Protein AF-A0A7C4FEX0-F1 (afdb_monomer)

Foldseek 3Di:
DFFDQDDLVVLLVLDPQPCPCQLVDNGSSRVSVCVSLVVDDPVSRCCCVPPPVSVVSSVVNCVSQAALAHWFWFFALQDIAIFTRHAGLDCVVHHDDGPDAAEEEDELVDDLVRLLVVLQCQQPDWDDDPNDTDHHAEYEYAYPPPDQVSLLVSLLSSSVRHRHGYEDADPDLSSVLSNLVSSDPPNGAHEYHAAEPVRLVSQLVSCVVRVHAHEYDDAPDVPRQLVSLCCSCVVSVHPRYEYENAQADDDCRNVCVVCSLSVLNCCSGPVSPNSSSYGYDYDLVCLVVRDDDDVVVSVVSSVVD

Structure (mmCIF, N/CA/C/O backbone):
data_AF-A0A7C4FEX0-F1
#
_entry.id   AF-A0A7C4FEX0-F1
#
loop_
_atom_site.group_PDB
_atom_site.id
_atom_site.type_symbol
_atom_site.label_atom_id
_atom_site.label_alt_id
_atom_site.label_comp_id
_atom_site.label_asym_id
_atom_site.label_entity_id
_atom_site.label_seq_id
_atom_site.pdbx_PDB_ins_code
_atom_site.Cartn_x
_atom_site.Cartn_y
_atom_site.Cartn_z
_atom_site.occupancy
_atom_site.B_iso_or_equiv
_atom_site.auth_seq_id
_atom_site.auth_comp_id
_atom_site.auth_asym_id
_atom_site.auth_atom_id
_atom_site.pdbx_PDB_model_num
ATOM 1 N N . MET A 1 1 ? 9.130 2.631 22.816 1.00 55.59 1 MET A N 1
ATOM 2 C CA . MET A 1 1 ? 8.391 1.537 23.506 1.00 55.59 1 MET A CA 1
ATOM 3 C C . MET A 1 1 ? 7.369 1.024 22.505 1.00 55.59 1 MET A C 1
ATOM 5 O O . MET A 1 1 ? 6.819 1.882 21.831 1.00 55.59 1 MET A O 1
ATOM 9 N N . PRO A 1 2 ? 7.110 -0.293 22.381 1.00 70.88 2 PRO A N 1
ATOM 10 C CA . PRO A 1 2 ? 6.117 -0.796 21.425 1.00 70.88 2 PRO A CA 1
ATOM 11 C C . PRO A 1 2 ? 4.804 -0.030 21.558 1.00 70.88 2 PRO A C 1
ATOM 13 O O . PRO A 1 2 ? 4.443 0.349 22.679 1.00 70.88 2 PRO A O 1
ATOM 16 N N . TRP A 1 3 ? 4.098 0.176 20.444 1.00 81.19 3 TRP A N 1
ATOM 17 C CA . TRP A 1 3 ? 2.708 0.605 20.489 1.00 81.19 3 TRP A CA 1
ATOM 18 C C . TRP A 1 3 ? 1.971 -0.269 21.499 1.00 81.19 3 TRP A C 1
ATOM 20 O O . TRP A 1 3 ? 2.056 -1.499 21.463 1.00 81.19 3 TRP A O 1
ATOM 30 N N . LYS A 1 4 ? 1.293 0.387 22.437 1.00 82.44 4 LYS A N 1
ATOM 31 C CA . LYS A 1 4 ? 0.454 -0.287 23.413 1.00 82.44 4 LYS A CA 1
ATOM 32 C C . LYS A 1 4 ? -0.991 0.012 23.060 1.00 82.44 4 LYS A C 1
ATOM 34 O O . LYS A 1 4 ? -1.300 1.182 22.814 1.00 82.44 4 LYS A O 1
ATOM 39 N N . PRO A 1 5 ? -1.864 -1.004 23.065 1.00 83.38 5 PRO A N 1
ATOM 40 C CA . PRO A 1 5 ? -3.282 -0.748 22.939 1.00 83.38 5 PRO A CA 1
ATOM 41 C C . PRO A 1 5 ? -3.744 0.226 24.033 1.00 83.38 5 PRO A C 1
ATOM 43 O O . PRO A 1 5 ? -3.224 0.167 25.155 1.00 83.38 5 PRO A O 1
ATOM 46 N N . PRO A 1 6 ? -4.709 1.113 23.732 1.00 88.25 6 PRO A N 1
ATOM 47 C CA . PRO A 1 6 ? -5.333 1.939 24.758 1.00 88.25 6 PRO A CA 1
ATOM 48 C C . PRO A 1 6 ? -6.001 1.046 25.810 1.00 88.25 6 PRO A C 1
ATOM 50 O O . PRO A 1 6 ? -6.386 -0.090 25.518 1.00 88.25 6 PRO A O 1
ATOM 53 N N . ALA A 1 7 ? -6.147 1.537 27.043 1.00 91.25 7 ALA A N 1
ATOM 54 C CA . ALA A 1 7 ? -6.802 0.739 28.069 1.00 91.25 7 ALA A CA 1
ATOM 55 C C . ALA A 1 7 ? -8.304 0.591 27.741 1.00 91.25 7 ALA A C 1
ATOM 57 O O . ALA A 1 7 ? -8.929 1.558 27.294 1.00 91.25 7 ALA A O 1
ATOM 58 N N . PRO A 1 8 ? -8.931 -0.571 28.018 1.00 92.88 8 PRO A N 1
ATOM 59 C CA . PRO A 1 8 ? -10.374 -0.764 27.824 1.00 92.88 8 PRO A CA 1
ATOM 60 C C . PRO A 1 8 ? -11.239 0.309 28.462 1.00 92.88 8 PRO A C 1
ATOM 62 O O . PRO A 1 8 ? -12.255 0.705 27.895 1.00 92.88 8 PRO A O 1
ATOM 65 N N . ILE A 1 9 ? -10.803 0.830 29.608 1.00 94.62 9 ILE A N 1
ATOM 66 C CA . ILE A 1 9 ? -11.505 1.908 30.289 1.00 94.62 9 ILE A CA 1
ATOM 67 C C . ILE A 1 9 ? -11.509 3.205 29.473 1.00 94.62 9 ILE A C 1
ATOM 69 O O . ILE A 1 9 ? -12.550 3.848 29.403 1.00 94.62 9 ILE A O 1
ATOM 73 N N . ASP A 1 10 ? -10.408 3.557 28.806 1.00 93.94 10 ASP A N 1
ATOM 74 C CA . ASP A 1 10 ? -10.297 4.791 28.018 1.00 93.94 10 ASP A CA 1
ATOM 75 C C . ASP A 1 10 ? -11.233 4.745 26.806 1.00 93.94 10 ASP A C 1
ATOM 77 O O . ASP A 1 10 ? -11.948 5.706 26.518 1.00 93.94 10 ASP A O 1
ATOM 81 N N . VAL A 1 11 ? -11.297 3.584 26.146 1.00 95.44 11 VAL A N 1
ATOM 82 C CA . VAL A 1 11 ? -12.237 3.325 25.048 1.00 95.44 11 VAL A CA 1
ATOM 83 C C . VAL A 1 11 ? -13.676 3.362 25.558 1.00 95.44 11 VAL A C 1
ATOM 85 O O . VAL A 1 11 ? -14.510 4.074 25.000 1.00 95.44 11 VAL A O 1
ATOM 88 N N . TYR A 1 12 ? -13.972 2.670 26.661 1.00 96.12 12 TYR A N 1
ATOM 89 C CA . TYR A 1 12 ? -15.299 2.671 27.275 1.00 96.12 12 TYR A CA 1
ATOM 90 C C . TYR A 1 12 ? -15.780 4.078 27.648 1.00 96.12 12 TYR A C 1
ATOM 92 O O . TYR A 1 12 ? -16.967 4.376 27.495 1.00 96.12 12 TYR A O 1
ATOM 100 N N . GLN A 1 13 ? -14.886 4.966 28.105 1.00 95.88 13 GLN A N 1
ATOM 101 C CA . GLN A 1 13 ? -15.263 6.335 28.460 1.00 95.88 13 GLN A CA 1
ATOM 102 C C . GLN A 1 13 ? -15.825 7.130 27.278 1.00 95.88 13 GLN A C 1
ATOM 104 O O . GLN A 1 13 ? -16.667 8.003 27.506 1.00 95.88 13 GLN A O 1
ATOM 109 N N . LEU A 1 14 ? -15.401 6.805 26.057 1.00 95.75 14 LEU A N 1
ATOM 110 C CA . LEU A 1 14 ? -15.843 7.446 24.822 1.00 95.75 14 LEU A CA 1
ATOM 111 C C . LEU A 1 14 ? -17.033 6.729 24.164 1.00 95.75 14 LEU A C 1
ATOM 113 O O . LEU A 1 14 ? -17.665 7.292 23.276 1.00 95.75 14 LEU A O 1
ATOM 117 N N . LEU A 1 15 ? -17.381 5.511 24.584 1.00 96.00 15 LEU A N 1
ATOM 118 C CA . LEU A 1 15 ? -18.554 4.817 24.051 1.00 96.00 15 LEU A CA 1
ATOM 119 C C . LEU A 1 15 ? -19.874 5.447 24.542 1.00 96.00 15 LEU A C 1
ATOM 121 O O . LEU A 1 15 ? -19.897 6.112 25.580 1.00 96.00 15 LEU A O 1
ATOM 125 N N . PRO A 1 16 ? -21.008 5.172 23.864 1.00 96.00 16 PRO A N 1
ATOM 126 C CA . PRO A 1 16 ? -22.331 5.671 24.258 1.00 96.00 16 PRO A CA 1
ATOM 127 C C . PRO A 1 16 ? -22.809 5.259 25.661 1.00 96.00 16 PRO A C 1
ATOM 129 O O . PRO A 1 16 ? -23.719 5.881 26.202 1.00 96.00 16 PRO A O 1
ATOM 132 N N . LYS A 1 17 ? -22.239 4.192 26.247 1.00 96.12 17 LYS A N 1
ATOM 133 C CA . LYS A 1 17 ? -22.597 3.630 27.573 1.00 96.12 17 LYS A CA 1
ATOM 134 C C . LYS A 1 17 ? -24.082 3.273 27.733 1.00 96.12 17 LYS A C 1
ATOM 136 O O . LYS A 1 17 ? -24.590 3.188 28.846 1.00 96.12 17 LYS A O 1
ATOM 141 N N . THR A 1 18 ? -24.779 3.021 26.627 1.00 95.25 18 THR A N 1
ATOM 142 C CA . THR A 1 18 ? -26.202 2.649 26.629 1.00 95.25 18 THR A CA 1
ATOM 143 C C . THR A 1 18 ? -26.435 1.180 26.971 1.00 95.25 18 THR A C 1
ATOM 145 O O . THR A 1 18 ? -27.548 0.819 27.332 1.00 95.25 18 THR A O 1
ATOM 148 N N . ASN A 1 19 ? -25.408 0.327 26.839 1.00 96.12 19 ASN A N 1
ATOM 149 C CA . ASN A 1 19 ? -25.488 -1.128 27.026 1.00 96.12 19 ASN A CA 1
ATOM 150 C C . ASN A 1 19 ? -26.648 -1.782 26.249 1.00 96.12 19 ASN A C 1
ATOM 152 O O . ASN A 1 19 ? -27.244 -2.751 26.701 1.00 96.12 19 ASN A O 1
ATOM 156 N N . CYS A 1 20 ? -26.975 -1.246 25.071 1.00 95.81 20 CYS A N 1
ATOM 157 C CA . CYS A 1 20 ? -28.165 -1.639 24.315 1.00 95.81 20 CYS A CA 1
ATOM 158 C C . CYS A 1 20 ? -28.076 -3.001 23.602 1.00 95.81 20 CYS A C 1
ATOM 160 O O . CYS A 1 20 ? -29.083 -3.462 23.077 1.00 95.81 20 CYS A O 1
ATOM 162 N N . GLY A 1 21 ? -26.888 -3.609 23.502 1.00 94.44 21 GLY A N 1
ATOM 163 C CA . GLY A 1 21 ? -26.683 -4.898 22.827 1.00 94.44 21 GLY A CA 1
ATOM 164 C C . GLY A 1 21 ? -26.811 -4.884 21.297 1.00 94.44 21 GLY A C 1
ATOM 165 O O . GLY A 1 21 ? -26.650 -5.923 20.668 1.00 94.44 21 GLY A O 1
ATOM 166 N N . LYS A 1 22 ? -27.049 -3.723 20.665 1.00 95.69 22 LYS A N 1
ATOM 167 C CA . LYS A 1 22 ? -27.204 -3.606 19.198 1.00 95.69 22 LYS A CA 1
ATOM 168 C C . LYS A 1 22 ? -25.964 -4.030 18.397 1.00 95.69 22 LYS A C 1
ATOM 170 O O . LYS A 1 22 ? -26.097 -4.386 17.236 1.00 95.69 22 LYS A O 1
ATOM 175 N N . CYS A 1 23 ? -24.784 -3.993 19.014 1.00 94.69 23 CYS A N 1
ATOM 176 C CA . CYS A 1 23 ? -23.524 -4.458 18.432 1.00 94.69 23 CYS A CA 1
ATOM 177 C C . CYS A 1 23 ? -23.280 -5.971 18.601 1.00 94.69 23 CYS A C 1
ATOM 179 O O . CYS A 1 23 ? -22.219 -6.459 18.232 1.00 94.69 23 CYS A O 1
ATOM 181 N N . GLY A 1 24 ? -24.219 -6.715 19.202 1.00 94.75 24 GLY A N 1
ATOM 182 C CA . GLY A 1 24 ? -24.068 -8.146 19.495 1.00 94.75 24 GLY A CA 1
ATOM 183 C C . GLY A 1 24 ? -23.299 -8.462 20.784 1.00 94.75 24 GLY A C 1
ATOM 184 O O . GLY A 1 24 ? -23.234 -9.622 21.181 1.00 94.75 24 GLY A O 1
ATOM 185 N N . GLU A 1 25 ? -22.762 -7.451 21.471 1.00 96.75 25 GLU A N 1
ATOM 186 C CA . GLU A 1 25 ? -22.036 -7.610 22.735 1.00 96.75 25 GLU A CA 1
ATOM 187 C C . GLU A 1 25 ? -22.936 -7.478 23.964 1.00 96.75 25 GLU A C 1
ATOM 189 O O . GLU A 1 25 ? -23.903 -6.715 23.971 1.00 96.75 25 GLU A O 1
ATOM 194 N N . ALA A 1 26 ? -22.562 -8.152 25.056 1.00 95.81 26 ALA A N 1
ATOM 195 C CA . ALA A 1 26 ? -23.332 -8.150 26.303 1.00 95.81 26 ALA A CA 1
ATOM 196 C C . ALA A 1 26 ? -23.487 -6.751 26.934 1.00 95.81 26 ALA A C 1
ATOM 198 O O . ALA A 1 26 ? -24.484 -6.472 27.596 1.00 95.81 26 ALA A O 1
ATOM 199 N N . ASN A 1 27 ? -22.488 -5.878 26.775 1.00 97.19 27 ASN A N 1
ATOM 200 C CA . ASN A 1 27 ? -22.502 -4.491 27.242 1.00 97.19 27 ASN A CA 1
ATOM 201 C C . ASN A 1 27 ? -21.396 -3.671 26.544 1.00 97.19 27 ASN A C 1
ATOM 203 O O . ASN A 1 27 ? -20.550 -4.216 25.832 1.00 97.19 27 ASN A O 1
ATOM 207 N N . CYS A 1 28 ? -21.369 -2.352 26.761 1.00 97.06 28 CYS A N 1
ATOM 208 C CA . CYS A 1 28 ? -20.382 -1.469 26.133 1.00 97.06 28 CYS A CA 1
ATOM 209 C C . CYS A 1 28 ? -18.936 -1.751 26.585 1.00 97.06 28 CYS A C 1
ATOM 211 O O . CYS A 1 28 ? -18.014 -1.474 25.825 1.00 97.06 28 CYS A O 1
ATOM 213 N N . MET A 1 29 ? -18.713 -2.301 27.785 1.00 97.06 29 MET A N 1
ATOM 214 C CA . MET A 1 29 ? -17.364 -2.679 28.232 1.00 97.06 29 MET A CA 1
ATOM 215 C C . MET A 1 29 ? -16.852 -3.909 27.473 1.00 97.06 29 MET A C 1
ATOM 217 O O . MET A 1 29 ? -15.706 -3.917 27.033 1.00 97.06 29 MET A O 1
ATOM 221 N N . ALA A 1 30 ? -17.705 -4.915 27.255 1.00 96.62 30 ALA A N 1
ATOM 222 C CA . ALA A 1 30 ? -17.376 -6.072 26.422 1.00 96.62 30 ALA A CA 1
ATOM 223 C C . ALA A 1 30 ? -17.005 -5.633 24.995 1.00 96.62 30 ALA A C 1
ATOM 225 O O . ALA A 1 30 ? -15.956 -6.025 24.483 1.00 96.62 30 ALA A O 1
ATOM 226 N N . PHE A 1 31 ? -17.788 -4.717 24.412 1.00 96.94 31 PHE A N 1
ATOM 227 C CA . PHE A 1 31 ? -17.464 -4.108 23.121 1.00 96.94 31 PHE A CA 1
ATOM 228 C C . PHE A 1 31 ? -16.113 -3.380 23.133 1.00 96.94 31 PHE A C 1
ATOM 230 O O . PHE A 1 31 ? -15.307 -3.597 22.234 1.00 96.94 31 PHE A O 1
ATOM 237 N N . ALA A 1 32 ? -15.811 -2.583 24.165 1.00 96.19 32 ALA A N 1
ATOM 238 C CA . ALA A 1 32 ? -14.522 -1.894 24.284 1.00 96.19 32 ALA A CA 1
ATOM 239 C C . ALA A 1 32 ? -13.323 -2.863 24.294 1.00 96.19 32 ALA A C 1
ATOM 241 O O . ALA A 1 32 ? -12.329 -2.619 23.610 1.00 96.19 32 ALA A O 1
ATOM 242 N N . VAL A 1 33 ? -13.419 -3.976 25.031 1.00 94.44 33 VAL A N 1
ATOM 243 C CA . VAL A 1 33 ? -12.356 -4.999 25.103 1.00 94.44 33 VAL A CA 1
ATOM 244 C C . VAL A 1 33 ? -12.128 -5.667 23.743 1.00 94.44 33 VAL A C 1
ATOM 246 O O . VAL A 1 33 ? -10.981 -5.803 23.304 1.00 94.44 33 VAL A O 1
ATOM 249 N N . ARG A 1 34 ? -13.207 -6.053 23.052 1.00 94.06 34 ARG A N 1
ATOM 250 C CA . ARG A 1 34 ? -13.116 -6.681 21.723 1.00 94.06 34 ARG A CA 1
ATOM 251 C C . ARG A 1 34 ? -12.626 -5.711 20.652 1.00 94.06 34 ARG A C 1
ATOM 253 O O . ARG A 1 34 ? -11.871 -6.109 19.767 1.00 94.06 34 ARG A O 1
ATOM 260 N N . LEU A 1 35 ? -12.995 -4.436 20.766 1.00 92.31 35 LEU A N 1
ATOM 261 C CA . LEU A 1 35 ? -12.566 -3.377 19.857 1.00 92.31 35 LEU A CA 1
ATOM 262 C C . LEU A 1 35 ? -11.052 -3.140 19.943 1.00 92.31 35 LEU A C 1
ATOM 264 O O . LEU A 1 35 ? -10.381 -3.049 18.922 1.00 92.31 35 LEU A O 1
ATOM 268 N N . ILE A 1 36 ? -10.491 -3.115 21.155 1.00 90.50 36 ILE A N 1
ATOM 269 C CA . ILE A 1 36 ? -9.037 -2.995 21.368 1.00 90.50 36 ILE A CA 1
ATOM 270 C C . ILE A 1 36 ? -8.277 -4.213 20.841 1.00 90.50 36 ILE A C 1
ATOM 272 O O . ILE A 1 36 ? -7.158 -4.085 20.347 1.00 90.50 36 ILE A O 1
ATOM 276 N N . SER A 1 37 ? -8.898 -5.387 20.931 1.00 87.12 37 SER A N 1
ATOM 277 C CA . SER A 1 37 ? -8.355 -6.636 20.391 1.00 87.12 37 SER A CA 1
ATOM 278 C C . SER A 1 37 ? -8.523 -6.745 18.867 1.00 87.12 37 SER A C 1
ATOM 280 O O . SER A 1 37 ? -8.100 -7.738 18.278 1.00 87.12 37 SER A O 1
ATOM 282 N N . LEU A 1 38 ? -9.115 -5.723 18.225 1.00 87.12 38 LEU A N 1
ATOM 283 C CA . LEU A 1 38 ? -9.390 -5.642 16.786 1.00 87.12 38 LEU A CA 1
ATOM 284 C C . LEU A 1 38 ? -10.265 -6.797 16.268 1.00 87.12 38 LEU A C 1
ATOM 286 O O . LEU A 1 38 ? -10.169 -7.196 15.106 1.00 87.12 38 LEU A O 1
ATOM 290 N N . GLU A 1 39 ? -11.112 -7.350 17.139 1.00 88.56 39 GLU A N 1
ATOM 291 C CA . GLU A 1 39 ? -12.073 -8.403 16.791 1.00 88.56 39 GLU A CA 1
ATOM 292 C C . GLU A 1 39 ? -13.381 -7.841 16.229 1.00 88.56 39 GLU A C 1
ATOM 294 O O . GLU A 1 39 ? -14.087 -8.533 15.499 1.00 88.56 39 GLU A O 1
ATOM 299 N N . VAL A 1 40 ? -13.689 -6.594 16.583 1.00 92.19 40 VAL A N 1
ATOM 300 C CA . VAL A 1 40 ? -14.834 -5.809 16.107 1.00 92.19 40 VAL A CA 1
ATOM 301 C C . VAL A 1 40 ? -14.338 -4.431 15.670 1.00 92.19 40 VAL A C 1
ATOM 303 O O . VAL A 1 40 ? -13.219 -4.031 16.009 1.00 92.19 40 VAL A O 1
ATOM 306 N N . LYS A 1 41 ? -15.153 -3.704 14.912 1.00 91.88 41 LYS A N 1
ATOM 307 C CA . LYS A 1 41 ? -14.847 -2.365 14.401 1.00 91.88 41 LYS A CA 1
ATOM 308 C C . LYS A 1 41 ? -15.706 -1.302 15.078 1.00 91.88 41 LYS A C 1
ATOM 310 O O . LYS A 1 41 ? -16.728 -1.606 15.685 1.00 91.88 41 LYS A O 1
ATOM 315 N N . LEU A 1 42 ? -15.309 -0.035 14.957 1.00 92.06 42 LEU A N 1
ATOM 316 C CA . LEU A 1 42 ? -16.090 1.084 15.501 1.00 92.06 42 LEU A CA 1
ATOM 317 C C . LEU A 1 42 ? -17.484 1.163 14.876 1.00 92.06 42 LEU A C 1
ATOM 319 O O . LEU A 1 42 ? -18.456 1.470 15.566 1.00 92.06 42 LEU A O 1
ATOM 323 N N . GLU A 1 43 ? -17.565 0.847 13.587 1.00 93.06 43 GLU A N 1
ATOM 324 C CA . GLU A 1 43 ? -18.789 0.865 12.793 1.00 93.06 43 GLU A CA 1
ATOM 325 C C . GLU A 1 43 ? -19.804 -0.196 13.247 1.00 93.06 43 GLU A C 1
ATOM 327 O O . GLU A 1 43 ? -20.992 -0.059 12.964 1.00 93.06 43 GLU A O 1
ATOM 332 N N . ASP A 1 44 ? -19.377 -1.199 14.025 1.00 95.19 44 ASP A N 1
ATOM 333 C CA . ASP A 1 44 ? -20.258 -2.233 14.578 1.00 95.19 44 ASP A CA 1
ATOM 334 C C . ASP A 1 44 ? -21.098 -1.724 15.768 1.00 95.19 44 ASP A C 1
ATOM 336 O O . ASP A 1 44 ? -21.886 -2.478 16.336 1.00 95.19 44 ASP A O 1
ATOM 340 N N . CYS A 1 45 ? -20.953 -0.455 16.176 1.00 96.38 45 CYS A N 1
ATOM 341 C CA . CYS A 1 45 ? -21.770 0.186 17.208 1.00 96.38 45 CYS A CA 1
ATOM 342 C C . CYS A 1 45 ? -22.769 1.181 16.583 1.00 96.38 45 CYS A C 1
ATOM 344 O O . CYS A 1 45 ? -22.452 2.369 16.495 1.00 96.38 45 CYS A O 1
ATOM 346 N N . PRO A 1 46 ? -24.001 0.764 16.217 1.00 95.38 46 PRO A N 1
ATOM 347 C CA . PRO A 1 46 ? -24.960 1.651 15.554 1.00 95.38 46 PRO A CA 1
ATOM 348 C C . PRO A 1 46 ? -25.219 2.976 16.290 1.00 95.38 46 PRO A C 1
ATOM 350 O O . PRO A 1 46 ? -25.144 4.018 15.646 1.00 95.38 46 PRO A O 1
ATOM 353 N N . PRO A 1 47 ? -25.404 3.008 17.632 1.00 95.00 47 PRO A N 1
ATOM 354 C CA . PRO A 1 47 ? -25.598 4.273 18.346 1.00 95.00 47 PRO A CA 1
ATOM 355 C C . PRO A 1 47 ? -24.440 5.261 18.179 1.00 95.00 47 PRO A C 1
ATOM 357 O O . PRO A 1 47 ? -24.666 6.463 18.150 1.00 95.00 47 PRO A O 1
ATOM 360 N N . LEU A 1 48 ? -23.200 4.770 18.079 1.00 93.94 48 LEU A N 1
ATOM 361 C CA . LEU A 1 48 ? -22.014 5.615 17.930 1.00 93.94 48 LEU A CA 1
ATOM 362 C C . LEU A 1 48 ? -21.953 6.288 16.549 1.00 93.94 48 LEU A C 1
ATOM 364 O O . LEU A 1 48 ? -21.390 7.374 16.437 1.00 93.94 48 LEU A O 1
ATOM 368 N N . ILE A 1 49 ? -22.519 5.643 15.526 1.00 93.88 49 ILE A N 1
ATOM 369 C CA . ILE A 1 49 ? -22.500 6.105 14.132 1.00 93.88 49 ILE A CA 1
ATOM 370 C C . ILE A 1 49 ? -23.738 6.943 13.795 1.00 93.88 49 ILE A C 1
ATOM 372 O O . ILE A 1 49 ? -23.627 7.965 13.124 1.00 93.88 49 ILE A O 1
ATOM 376 N N . GLU A 1 50 ? -24.913 6.506 14.244 1.00 93.75 50 GLU A N 1
ATOM 377 C CA . GLU A 1 50 ? -26.206 7.074 13.845 1.00 93.75 50 GLU A CA 1
ATOM 378 C C . GLU A 1 50 ? -26.598 8.310 14.662 1.00 93.75 50 GLU A C 1
ATOM 380 O O . GLU A 1 50 ? -27.343 9.160 14.177 1.00 93.75 50 GLU A O 1
ATOM 385 N N . GLU A 1 51 ? -26.137 8.422 15.911 1.00 93.62 51 GLU A N 1
ATOM 386 C CA . GLU A 1 51 ? -26.548 9.512 16.793 1.00 93.62 51 GLU A CA 1
ATOM 387 C C . GLU A 1 51 ? -25.521 10.653 16.791 1.00 93.62 51 GLU A C 1
ATOM 389 O O . GLU A 1 51 ? -24.426 10.535 17.347 1.00 93.62 51 GLU A O 1
ATOM 394 N N . ASP A 1 52 ? -25.917 11.816 16.265 1.00 93.12 52 ASP A N 1
ATOM 395 C CA . ASP A 1 52 ? -25.047 12.997 16.132 1.00 93.12 52 ASP A CA 1
ATOM 396 C C . ASP A 1 52 ? -24.370 13.431 17.443 1.00 93.12 52 ASP A C 1
ATOM 398 O O . ASP A 1 52 ? -23.243 13.933 17.433 1.00 93.12 52 ASP A O 1
ATOM 402 N N . ARG A 1 53 ? -25.011 13.194 18.597 1.00 94.38 53 ARG A N 1
ATOM 403 C CA . ARG A 1 53 ? -24.447 13.522 19.919 1.00 94.38 53 ARG A CA 1
ATOM 404 C C . ARG A 1 53 ? -23.146 12.778 20.243 1.00 94.38 53 ARG A C 1
ATOM 406 O O . ARG A 1 53 ? -22.402 13.236 21.105 1.00 94.38 53 ARG A O 1
ATOM 413 N N . PHE A 1 54 ? -22.867 11.650 19.584 1.00 94.25 54 PHE A N 1
ATOM 414 C CA . PHE A 1 54 ? -21.647 10.864 19.800 1.00 94.25 54 PHE A CA 1
ATOM 415 C C . PHE A 1 54 ? -20.586 11.069 18.716 1.00 94.25 54 PHE A C 1
ATOM 417 O O . PHE A 1 54 ? -19.519 10.460 18.788 1.00 94.25 54 PHE A O 1
ATOM 424 N N . ARG A 1 55 ? -20.818 11.971 17.760 1.00 92.38 55 ARG A N 1
ATOM 425 C CA . ARG A 1 55 ? -19.901 12.224 16.643 1.00 92.38 55 ARG A CA 1
ATOM 426 C C . ARG A 1 55 ? -18.500 12.648 17.091 1.00 92.38 55 ARG A C 1
ATOM 428 O O . ARG A 1 55 ? -17.506 12.191 16.537 1.00 92.38 55 ARG A O 1
ATOM 435 N N . GLU A 1 56 ? -18.400 13.476 18.131 1.00 94.38 56 GLU A N 1
ATOM 436 C CA . GLU A 1 56 ? -17.099 13.869 18.689 1.00 94.38 56 GLU A CA 1
ATOM 437 C C . GLU A 1 56 ? -16.377 12.680 19.344 1.00 94.38 56 GLU A C 1
ATOM 439 O O . GLU A 1 56 ? -15.168 12.502 19.173 1.00 94.38 56 GLU A O 1
ATOM 444 N N . SER A 1 57 ? -17.116 11.837 20.071 1.00 93.94 57 SER A N 1
ATOM 445 C CA . SER A 1 57 ? -16.574 10.618 20.670 1.00 93.94 57 SER A CA 1
ATOM 446 C C . SER A 1 57 ? -16.102 9.622 19.617 1.00 93.94 57 SER A C 1
ATOM 448 O O . SER A 1 57 ? -15.036 9.031 19.782 1.00 93.94 57 SER A O 1
ATOM 450 N N . TYR A 1 58 ? -16.856 9.475 18.527 1.00 93.25 58 TYR A N 1
ATOM 451 C CA . TYR A 1 58 ? -16.477 8.655 17.383 1.00 93.25 58 TYR A CA 1
ATOM 452 C C . TYR A 1 58 ? -15.138 9.111 16.793 1.00 93.25 58 TYR A C 1
ATOM 454 O O . TYR A 1 58 ? -14.227 8.298 16.655 1.00 93.25 58 TYR A O 1
ATOM 462 N N . GLU A 1 59 ? -14.955 10.411 16.543 1.00 92.75 59 GLU A N 1
ATOM 463 C CA . GLU A 1 59 ? -13.686 10.930 16.012 1.00 92.75 59 GLU A CA 1
ATOM 464 C C . GLU A 1 59 ? -12.510 10.741 16.983 1.00 92.75 59 GLU A C 1
ATOM 466 O O . GLU A 1 59 ? -11.393 10.422 16.563 1.00 92.75 59 GLU A O 1
ATOM 471 N N . LYS A 1 60 ? -12.740 10.893 18.295 1.00 93.50 60 LYS A N 1
ATOM 472 C CA . LYS A 1 60 ? -11.716 10.614 19.318 1.00 93.50 60 LYS A CA 1
ATOM 473 C C . LYS A 1 60 ? -11.331 9.136 19.337 1.00 93.50 60 LYS A C 1
ATOM 475 O O . LYS A 1 60 ? -10.142 8.827 19.347 1.00 93.50 60 LYS A O 1
ATOM 480 N N . LEU A 1 61 ? -12.316 8.239 19.304 1.00 92.31 61 LEU A N 1
ATOM 481 C CA . LEU A 1 61 ? -12.098 6.794 19.252 1.00 92.31 61 LEU A CA 1
ATOM 482 C C . LEU A 1 61 ? -11.363 6.380 17.981 1.00 92.31 61 LEU A C 1
ATOM 484 O O . LEU A 1 61 ? -10.386 5.638 18.054 1.00 92.31 61 LEU A O 1
ATOM 488 N N . ARG A 1 62 ? -11.789 6.908 16.832 1.00 89.88 62 ARG A N 1
ATOM 489 C CA . ARG A 1 62 ? -11.156 6.660 15.539 1.00 89.88 62 ARG A CA 1
ATOM 490 C C . ARG A 1 62 ? -9.678 7.023 15.588 1.00 89.88 62 ARG A C 1
ATOM 492 O O . ARG A 1 62 ? -8.856 6.187 15.239 1.00 89.88 62 ARG A O 1
ATOM 499 N N . LYS A 1 63 ? -9.335 8.210 16.102 1.00 87.75 63 LYS A N 1
ATOM 500 C CA . LYS A 1 63 ? -7.939 8.654 16.281 1.00 87.75 63 LYS A CA 1
ATOM 501 C C . LYS A 1 63 ? -7.155 7.795 17.271 1.00 87.75 63 LYS A C 1
ATOM 503 O O . LYS A 1 63 ? -5.993 7.500 17.013 1.00 87.75 63 LYS A O 1
ATOM 508 N N . LEU A 1 64 ? -7.772 7.402 18.385 1.00 88.19 64 LEU A N 1
ATOM 509 C CA . LEU A 1 64 ? -7.137 6.589 19.426 1.00 88.19 64 LEU A CA 1
ATOM 510 C C . LEU A 1 64 ? -6.785 5.177 18.934 1.00 88.19 64 LEU A C 1
ATOM 512 O O . LEU A 1 64 ? -5.783 4.606 19.358 1.00 88.19 64 LEU A O 1
ATOM 516 N N . LEU A 1 65 ? -7.610 4.625 18.044 1.00 87.25 65 LEU A N 1
ATOM 517 C CA . LEU A 1 65 ? -7.467 3.272 17.506 1.00 87.25 65 LEU A CA 1
ATOM 518 C C . LEU A 1 65 ? -6.694 3.224 16.179 1.00 87.25 65 LEU A C 1
ATOM 520 O O . LEU A 1 65 ? -6.484 2.129 15.648 1.00 87.25 65 LEU A O 1
ATOM 524 N N . LEU A 1 66 ? -6.252 4.376 15.651 1.00 87.69 66 LEU A N 1
ATOM 525 C CA . LEU A 1 66 ? -5.472 4.424 14.416 1.00 87.69 66 LEU A CA 1
ATOM 526 C C . LEU A 1 66 ? -4.216 3.547 14.539 1.00 87.69 66 LEU A C 1
ATOM 528 O O . LEU A 1 66 ? -3.472 3.655 15.520 1.00 87.69 66 LEU A O 1
ATOM 532 N N . PRO A 1 67 ? -3.944 2.698 13.537 1.00 91.62 67 PRO A N 1
ATOM 533 C CA . PRO A 1 67 ? -2.728 1.911 13.522 1.00 91.62 67 PRO A CA 1
ATOM 534 C C . PRO A 1 67 ? -1.496 2.816 13.346 1.00 91.62 67 PRO A C 1
ATOM 536 O O . PRO A 1 67 ? -1.536 3.750 12.541 1.00 91.62 67 PRO A O 1
ATOM 539 N N . PRO A 1 68 ? -0.373 2.516 14.027 1.00 93.44 68 PRO A N 1
ATOM 540 C CA . PRO A 1 68 ? 0.915 3.171 13.797 1.00 93.44 68 PRO A CA 1
ATOM 541 C C . PRO A 1 68 ? 1.355 3.180 12.330 1.00 93.44 68 PRO A C 1
ATOM 543 O O . PRO A 1 68 ? 1.948 4.148 11.862 1.00 93.44 68 PRO A O 1
ATOM 546 N N . VAL A 1 69 ? 1.062 2.101 11.599 1.00 96.31 69 VAL A N 1
ATOM 547 C CA . VAL A 1 69 ? 1.163 2.054 10.139 1.00 96.31 69 VAL A CA 1
ATOM 548 C C . VAL A 1 69 ? -0.225 2.262 9.561 1.00 96.31 69 VAL A C 1
ATOM 550 O O . VAL A 1 69 ? -1.073 1.374 9.693 1.00 96.31 69 VAL A O 1
ATOM 553 N N . LYS A 1 70 ? -0.430 3.398 8.890 1.00 95.31 70 LYS A N 1
ATOM 554 C CA . LYS A 1 70 ? -1.692 3.746 8.237 1.00 95.31 70 LYS A CA 1
ATOM 555 C C . LYS A 1 70 ? -2.171 2.641 7.302 1.00 95.31 70 LYS A C 1
ATOM 557 O O . LYS A 1 70 ? -1.387 1.875 6.739 1.00 95.31 70 LYS A O 1
ATOM 562 N N . GLU A 1 71 ? -3.483 2.556 7.173 1.00 95.06 71 GLU A N 1
ATOM 563 C CA . GLU A 1 71 ? -4.131 1.717 6.177 1.00 95.06 71 GLU A CA 1
ATOM 564 C C . GLU A 1 71 ? -4.350 2.536 4.904 1.00 95.06 71 GLU A C 1
ATOM 566 O O . GLU A 1 71 ? -4.719 3.706 4.985 1.00 95.06 71 GLU A O 1
ATOM 571 N N . VAL A 1 72 ? -4.105 1.926 3.747 1.00 97.56 72 VAL A N 1
ATOM 572 C CA . VAL A 1 72 ? -4.355 2.524 2.431 1.00 97.56 72 VAL A CA 1
ATOM 573 C C . VAL A 1 72 ? -5.232 1.567 1.633 1.00 97.56 72 VAL A C 1
ATOM 575 O O . VAL A 1 72 ? -4.945 0.368 1.567 1.00 97.56 72 VAL A O 1
ATOM 578 N N . GLU A 1 73 ? -6.307 2.091 1.048 1.00 96.94 73 GLU A N 1
ATOM 579 C CA . GLU A 1 73 ? -7.250 1.317 0.240 1.00 96.94 73 GLU A CA 1
ATOM 580 C C . GLU A 1 73 ? -6.951 1.474 -1.256 1.00 96.94 73 GLU A C 1
ATOM 582 O O . GLU A 1 73 ? -6.905 2.593 -1.776 1.00 96.94 73 GLU A O 1
ATOM 587 N N . LEU A 1 74 ? -6.810 0.339 -1.945 1.00 97.56 74 LEU A N 1
ATOM 588 C CA . LEU A 1 74 ? -6.788 0.258 -3.403 1.00 97.56 74 LEU A CA 1
ATOM 589 C C . LEU A 1 74 ? -8.090 -0.396 -3.859 1.00 97.56 74 LEU A C 1
ATOM 591 O O . LEU A 1 74 ? -8.495 -1.434 -3.329 1.00 97.56 74 LEU A O 1
ATOM 595 N N . ARG A 1 75 ? -8.735 0.191 -4.865 1.00 96.88 75 ARG A N 1
AT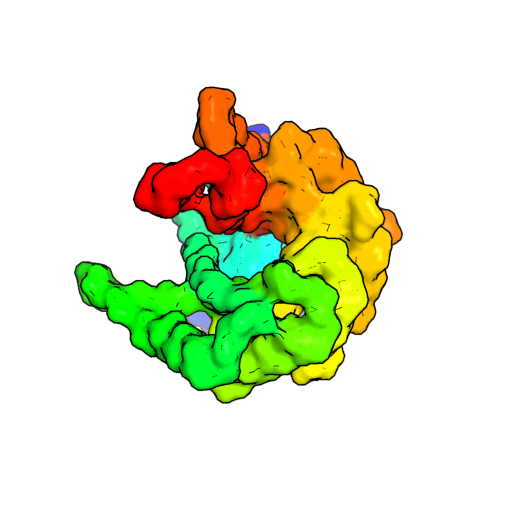OM 596 C CA . ARG A 1 75 ? -10.091 -0.195 -5.264 1.00 96.88 75 ARG A CA 1
ATOM 597 C C . ARG A 1 75 ? -10.255 -0.267 -6.779 1.00 96.88 75 ARG A C 1
ATOM 599 O O . ARG A 1 75 ? -9.726 0.550 -7.528 1.00 96.88 75 ARG A O 1
ATOM 606 N N . SER A 1 76 ? -11.049 -1.235 -7.207 1.00 96.25 76 SER A N 1
ATOM 607 C CA . SER A 1 76 ? -11.737 -1.291 -8.493 1.00 96.25 76 SER A CA 1
ATOM 608 C C . SER A 1 76 ? -13.257 -1.207 -8.246 1.00 96.25 76 SER A C 1
ATOM 610 O O . SER A 1 76 ? -13.699 -1.327 -7.100 1.00 96.25 76 SER A O 1
ATOM 612 N N . PRO A 1 77 ? -14.099 -1.104 -9.287 1.00 95.06 77 PRO A N 1
ATOM 613 C CA . PRO A 1 77 ? -15.551 -1.081 -9.122 1.00 95.06 77 PRO A CA 1
ATOM 614 C C . PRO A 1 77 ? -16.129 -2.298 -8.382 1.00 95.06 77 PRO A C 1
ATOM 616 O O . PRO A 1 77 ? -17.217 -2.212 -7.819 1.00 95.06 77 PRO A O 1
ATOM 619 N N . LYS A 1 78 ? -15.434 -3.445 -8.406 1.00 94.94 78 LYS A N 1
ATOM 620 C CA . LYS A 1 78 ? -15.939 -4.723 -7.873 1.00 94.94 78 LYS A CA 1
ATOM 621 C C . LYS A 1 78 ? -15.131 -5.276 -6.699 1.00 94.94 78 LYS A C 1
ATOM 623 O O . LYS A 1 78 ? -15.636 -6.146 -5.993 1.00 94.94 78 LYS A O 1
ATOM 628 N N . ARG A 1 79 ? -13.895 -4.817 -6.487 1.00 96.19 79 ARG A N 1
ATOM 629 C CA . ARG A 1 79 ? -13.001 -5.344 -5.449 1.00 96.19 79 ARG A CA 1
ATOM 630 C C . ARG A 1 79 ? -12.226 -4.217 -4.784 1.00 96.19 79 ARG A C 1
ATOM 632 O O . ARG A 1 79 ? -11.794 -3.273 -5.433 1.00 96.19 79 ARG A O 1
ATOM 639 N N . SER A 1 80 ? -12.012 -4.353 -3.484 1.00 96.12 80 SER A N 1
ATOM 640 C CA . SER A 1 80 ? -11.160 -3.470 -2.696 1.00 96.12 80 SER A CA 1
ATOM 641 C C . SER A 1 80 ? -10.173 -4.304 -1.885 1.00 96.12 80 SER A C 1
ATOM 643 O O . SER A 1 80 ? -10.516 -5.396 -1.420 1.00 96.12 80 SER A O 1
ATOM 645 N N . ILE A 1 81 ? -8.950 -3.799 -1.743 1.00 96.94 81 ILE A N 1
ATOM 646 C CA . ILE A 1 81 ? -7.917 -4.352 -0.870 1.00 96.94 81 ILE A CA 1
ATOM 647 C C . ILE A 1 81 ? -7.366 -3.248 0.032 1.00 96.94 81 ILE A C 1
ATOM 649 O O . ILE A 1 81 ? -7.297 -2.078 -0.346 1.00 96.94 81 ILE A O 1
ATOM 653 N N . LYS A 1 82 ? -6.932 -3.640 1.228 1.00 96.69 82 LYS A N 1
ATOM 654 C CA . LYS A 1 82 ? -6.336 -2.748 2.224 1.00 96.69 82 LYS A CA 1
ATOM 655 C C . LYS A 1 82 ? -4.909 -3.186 2.505 1.00 96.69 82 LYS A C 1
ATOM 657 O O . LYS A 1 82 ? -4.681 -4.327 2.905 1.00 96.69 82 LYS A O 1
ATOM 662 N N . ILE A 1 83 ? -3.960 -2.277 2.313 1.00 97.62 83 ILE A N 1
ATOM 663 C CA . ILE A 1 83 ? -2.547 -2.477 2.650 1.00 97.62 83 ILE A CA 1
ATOM 664 C C . ILE A 1 83 ? -2.179 -1.665 3.893 1.00 97.62 83 ILE A C 1
ATOM 666 O O . ILE A 1 83 ? -2.832 -0.679 4.230 1.00 97.62 83 ILE A O 1
ATOM 670 N N . GLY A 1 84 ? -1.125 -2.076 4.598 1.00 96.19 84 GLY A N 1
ATOM 671 C CA . GLY A 1 84 ? -0.764 -1.475 5.884 1.00 96.19 84 GLY A CA 1
ATOM 672 C C . GLY A 1 84 ? -1.746 -1.858 6.989 1.00 96.19 84 GLY A C 1
ATOM 673 O O . GLY A 1 84 ? -2.090 -3.034 7.114 1.00 96.19 84 GLY A O 1
ATOM 674 N N . GLY A 1 85 ? -2.128 -0.901 7.837 1.00 94.50 85 GLY A N 1
ATOM 675 C CA . GLY A 1 85 ? -3.014 -1.148 8.981 1.00 94.50 85 GLY A CA 1
ATOM 676 C C . GLY A 1 85 ? -2.357 -2.017 10.054 1.00 94.50 85 GLY A C 1
ATOM 677 O O . GLY A 1 85 ? -2.845 -3.096 10.396 1.00 94.50 85 GLY A O 1
ATOM 678 N N . LYS A 1 86 ? -1.175 -1.609 10.528 1.00 93.75 86 LYS A N 1
ATOM 679 C CA . LYS A 1 86 ? -0.338 -2.471 11.370 1.00 93.75 86 LYS A CA 1
ATOM 680 C C . LYS A 1 86 ? 0.136 -1.802 12.652 1.00 93.75 86 LYS A C 1
ATOM 682 O O . LYS A 1 86 ? 0.474 -0.623 12.663 1.00 93.75 86 LYS A O 1
ATOM 687 N N . TYR A 1 87 ? 0.250 -2.624 13.693 1.00 92.56 87 TYR A N 1
ATOM 688 C CA . TYR A 1 87 ? 0.488 -2.181 15.067 1.00 92.56 87 TYR A CA 1
ATOM 689 C C . TYR A 1 87 ? 1.835 -2.604 15.645 1.00 92.56 87 TYR A C 1
ATOM 691 O O . TYR A 1 87 ? 2.457 -1.834 16.365 1.00 92.56 87 TYR A O 1
ATOM 699 N N . VAL A 1 88 ? 2.300 -3.809 15.314 1.00 92.31 88 VAL A N 1
ATOM 700 C CA . VAL A 1 88 ? 3.476 -4.422 15.948 1.00 92.31 88 VAL A CA 1
ATOM 701 C C . VAL A 1 88 ? 4.514 -4.865 14.922 1.00 92.31 88 VAL A C 1
ATOM 703 O O . VAL A 1 88 ? 4.200 -5.068 13.738 1.00 92.31 88 VAL A O 1
ATOM 706 N N . LEU A 1 89 ? 5.763 -5.013 15.369 1.00 92.94 89 LEU A N 1
ATOM 707 C CA . LEU A 1 89 ? 6.822 -5.625 14.567 1.00 92.94 89 LEU A CA 1
ATOM 708 C C . LEU A 1 89 ? 6.760 -7.141 14.690 1.00 92.94 89 LEU A C 1
ATOM 710 O O . LEU A 1 89 ? 6.919 -7.798 13.670 1.00 92.94 89 LEU A O 1
ATOM 714 N N . PHE A 1 90 ? 6.467 -7.708 15.865 1.00 92.94 90 PHE A N 1
ATOM 715 C CA . PHE A 1 90 ? 6.478 -9.157 16.053 1.00 92.94 90 PHE A CA 1
ATOM 716 C C . PHE A 1 90 ? 5.069 -9.741 16.180 1.00 92.94 90 PHE A C 1
ATOM 718 O O . PHE A 1 90 ? 4.264 -9.338 17.012 1.00 92.94 90 PHE A O 1
ATOM 725 N N . ARG A 1 91 ? 4.779 -10.774 15.380 1.00 92.00 91 ARG A N 1
ATOM 726 C CA . ARG A 1 91 ? 3.455 -11.427 15.327 1.00 92.00 91 ARG A CA 1
ATOM 727 C C . ARG A 1 91 ? 2.979 -12.088 16.629 1.00 92.00 91 ARG A C 1
ATOM 729 O O . ARG A 1 91 ? 1.820 -12.479 16.702 1.00 92.00 91 ARG A O 1
ATOM 736 N N . HIS A 1 92 ? 3.872 -12.312 17.594 1.00 91.06 92 HIS A N 1
ATOM 737 C CA . HIS A 1 92 ? 3.528 -12.910 18.888 1.00 91.06 92 HIS A CA 1
ATOM 738 C C . HIS A 1 92 ? 3.057 -11.867 19.911 1.00 91.06 92 HIS A C 1
ATOM 740 O O . HIS A 1 92 ? 2.474 -12.244 20.920 1.00 91.06 92 HIS A O 1
ATOM 746 N N . GLU A 1 93 ? 3.295 -10.577 19.659 1.00 89.00 93 GLU A N 1
ATOM 747 C CA . GLU A 1 93 ? 2.774 -9.480 20.486 1.00 89.00 93 GLU A CA 1
ATOM 748 C C . GLU A 1 93 ? 1.317 -9.177 20.119 1.00 89.00 93 GLU A C 1
ATOM 750 O O . GLU A 1 93 ? 0.471 -9.000 20.990 1.00 89.00 93 GLU A O 1
ATOM 755 N N . LEU A 1 94 ? 1.023 -9.143 18.816 1.00 87.06 94 LEU A N 1
ATOM 756 C CA . LEU A 1 94 ? -0.320 -9.023 18.259 1.00 87.06 94 LEU A CA 1
ATOM 757 C C . LEU A 1 94 ? -0.352 -9.688 16.881 1.00 87.06 94 LEU A C 1
ATOM 759 O O . LEU A 1 94 ? 0.613 -9.613 16.111 1.00 87.06 94 LEU A O 1
ATOM 763 N N . LYS A 1 95 ? -1.478 -10.323 16.545 1.00 88.88 95 LYS A N 1
ATOM 764 C CA . LYS A 1 95 ? -1.691 -10.902 15.217 1.00 88.88 95 LYS A CA 1
ATOM 765 C C . LYS A 1 95 ? -1.506 -9.821 14.146 1.00 88.88 95 LYS A C 1
ATOM 767 O O . LYS A 1 95 ? -1.955 -8.690 14.291 1.00 88.88 95 LYS A O 1
ATOM 772 N N . TYR A 1 96 ? -0.869 -10.166 13.029 1.00 90.56 96 TYR A N 1
ATOM 773 C CA . TYR A 1 96 ? -0.883 -9.272 11.877 1.00 90.56 96 TYR A CA 1
ATOM 774 C C . TYR A 1 96 ? -2.269 -9.269 11.231 1.00 90.56 96 TYR A C 1
ATOM 776 O O . TYR A 1 96 ? -2.782 -10.310 10.821 1.00 90.56 96 TYR A O 1
ATOM 784 N N . HIS A 1 97 ? -2.834 -8.077 11.107 1.00 87.44 97 HIS A N 1
ATOM 785 C CA . HIS A 1 97 ? -4.032 -7.800 10.318 1.00 87.44 97 HIS A CA 1
ATOM 786 C C . HIS A 1 97 ? -3.619 -7.395 8.901 1.00 87.44 97 HIS A C 1
ATOM 788 O O . HIS A 1 97 ? -2.454 -7.048 8.708 1.00 87.44 97 HIS A O 1
ATOM 794 N N . ASN A 1 98 ? -4.532 -7.470 7.930 1.00 91.19 98 ASN A N 1
ATOM 795 C CA . ASN A 1 98 ? -4.295 -7.177 6.507 1.00 91.19 98 ASN A CA 1
ATOM 796 C C . ASN A 1 98 ? -3.108 -7.965 5.913 1.00 91.19 98 ASN A C 1
ATOM 798 O O . ASN A 1 98 ? -1.962 -7.513 5.996 1.00 91.19 98 ASN A O 1
ATOM 802 N N . PRO A 1 99 ? -3.327 -9.171 5.360 1.00 93.12 99 PRO A N 1
ATOM 803 C CA . PRO A 1 99 ? -2.279 -9.938 4.683 1.00 93.12 99 PRO A CA 1
ATOM 804 C C . PRO A 1 99 ? -1.519 -9.106 3.637 1.00 93.12 99 PRO A C 1
ATOM 806 O O . PRO A 1 99 ? -2.028 -8.104 3.141 1.00 93.12 99 PRO A O 1
ATOM 809 N N . THR A 1 100 ? -0.281 -9.496 3.331 1.00 95.94 100 THR A N 1
ATOM 810 C CA . THR A 1 100 ? 0.495 -8.840 2.271 1.00 95.94 100 THR A CA 1
ATOM 811 C C . THR A 1 100 ? -0.252 -8.971 0.951 1.00 95.94 100 THR A C 1
ATOM 813 O O . THR A 1 100 ? -0.520 -10.091 0.531 1.00 95.94 100 THR A O 1
ATOM 816 N N . ALA A 1 101 ? -0.565 -7.842 0.315 1.00 97.50 101 ALA A N 1
ATOM 817 C CA . ALA A 1 101 ? -1.146 -7.844 -1.018 1.00 97.50 101 ALA A CA 1
ATOM 818 C C . ALA A 1 101 ? -0.085 -8.257 -2.044 1.00 97.50 101 ALA A C 1
ATOM 820 O O . ALA A 1 101 ? 1.000 -7.670 -2.073 1.00 97.50 101 ALA A O 1
ATOM 821 N N . ILE A 1 102 ? -0.402 -9.242 -2.883 1.00 97.62 102 ILE A N 1
ATOM 822 C CA . ILE A 1 102 ? 0.479 -9.696 -3.963 1.00 97.62 102 ILE A CA 1
ATOM 823 C C . ILE A 1 102 ? -0.048 -9.163 -5.295 1.00 97.62 102 ILE A C 1
ATOM 825 O O . ILE A 1 102 ? -1.189 -9.433 -5.681 1.00 97.62 102 ILE A O 1
ATOM 829 N N . ALA A 1 103 ? 0.806 -8.417 -5.996 1.00 98.12 103 ALA A N 1
ATOM 830 C CA . ALA A 1 103 ? 0.537 -7.902 -7.330 1.00 98.12 103 ALA A CA 1
ATOM 831 C C . ALA A 1 103 ? 1.425 -8.598 -8.363 1.00 98.12 103 ALA A C 1
ATOM 833 O O . ALA A 1 103 ? 2.624 -8.746 -8.136 1.00 98.12 103 ALA A O 1
ATOM 834 N N . ILE A 1 104 ? 0.848 -8.992 -9.500 1.00 97.88 104 ILE A N 1
ATOM 835 C CA . ILE A 1 104 ? 1.602 -9.529 -10.643 1.00 97.88 104 ILE A CA 1
ATOM 836 C C . ILE A 1 104 ? 1.673 -8.478 -11.740 1.00 97.88 104 ILE A C 1
ATOM 838 O O . ILE A 1 104 ? 0.704 -7.750 -11.972 1.00 97.88 104 ILE A O 1
ATOM 842 N N . ASP A 1 105 ? 2.824 -8.390 -12.402 1.00 96.62 105 ASP A N 1
ATOM 843 C CA . ASP A 1 105 ? 3.057 -7.386 -13.421 1.00 96.62 105 ASP A CA 1
ATOM 844 C C . ASP A 1 105 ? 2.569 -7.796 -14.822 1.00 96.62 105 ASP A C 1
ATOM 846 O O . ASP A 1 105 ? 2.547 -8.966 -15.242 1.00 96.62 105 ASP A O 1
ATOM 850 N N . VAL A 1 106 ? 2.194 -6.760 -15.559 1.00 98.31 106 VAL A N 1
ATOM 851 C CA . VAL A 1 106 ? 2.019 -6.727 -17.009 1.00 98.31 106 VAL A CA 1
ATOM 852 C C . VAL A 1 106 ? 2.613 -5.414 -17.517 1.00 98.31 106 VAL A C 1
ATOM 854 O O . VAL A 1 106 ? 2.757 -4.464 -16.745 1.00 98.31 106 VAL A O 1
ATOM 857 N N . ASP A 1 107 ? 2.949 -5.326 -18.799 1.00 97.69 107 ASP A N 1
ATOM 858 C CA . ASP A 1 107 ? 3.546 -4.115 -19.362 1.00 97.69 107 ASP A CA 1
ATOM 859 C C . ASP A 1 107 ? 2.900 -3.685 -20.684 1.00 97.69 107 ASP A C 1
ATOM 861 O O . ASP A 1 107 ? 2.236 -4.462 -21.372 1.00 97.69 107 ASP A O 1
ATOM 865 N N . ASP A 1 108 ? 3.079 -2.410 -21.013 1.00 97.88 108 ASP A N 1
ATOM 866 C CA . ASP A 1 108 ? 2.493 -1.740 -22.175 1.00 97.88 108 ASP A CA 1
ATOM 867 C C . ASP A 1 108 ? 3.168 -2.066 -23.520 1.00 97.88 108 ASP A C 1
ATOM 869 O O . ASP A 1 108 ? 2.760 -1.531 -24.556 1.00 97.88 108 ASP A O 1
ATOM 873 N N . SER A 1 109 ? 4.183 -2.939 -23.534 1.00 97.69 109 SER A N 1
ATOM 874 C CA . SER A 1 109 ? 4.730 -3.507 -24.771 1.00 97.69 109 SER A CA 1
ATOM 875 C C . SER A 1 109 ? 4.014 -4.786 -25.204 1.00 97.69 109 SER A C 1
ATOM 877 O O . SER A 1 109 ? 4.144 -5.189 -26.360 1.00 97.69 109 SER A O 1
ATOM 879 N N . MET A 1 110 ? 3.241 -5.410 -24.307 1.00 97.81 110 MET A N 1
ATOM 880 C CA . MET A 1 110 ? 2.485 -6.622 -24.610 1.00 97.81 110 MET A CA 1
ATOM 881 C C . MET A 1 110 ? 1.363 -6.350 -25.617 1.00 97.81 110 MET A C 1
ATOM 883 O O . MET A 1 110 ? 0.607 -5.385 -25.498 1.00 97.81 110 MET A O 1
ATOM 887 N N . GLU A 1 111 ? 1.190 -7.269 -26.567 1.00 97.69 111 GLU A N 1
ATOM 888 C CA . GLU A 1 111 ? 0.032 -7.263 -27.461 1.00 97.69 111 GLU A CA 1
ATOM 889 C C . GLU A 1 111 ? -1.278 -7.408 -26.674 1.00 97.69 111 GLU A C 1
ATOM 891 O O . GLU A 1 111 ? -1.340 -8.113 -25.662 1.00 97.69 111 GLU A O 1
ATOM 896 N N . VAL A 1 112 ? -2.355 -6.786 -27.167 1.00 97.75 112 VAL A N 1
ATOM 897 C CA . VAL A 1 112 ? -3.655 -6.717 -26.468 1.00 97.75 112 VAL A CA 1
ATOM 898 C C . VAL A 1 112 ? -4.183 -8.103 -26.084 1.00 97.75 112 VAL A C 1
ATOM 900 O O . VAL A 1 112 ? -4.702 -8.288 -24.983 1.00 97.75 112 VAL A O 1
ATOM 903 N N . GLU A 1 113 ? -4.021 -9.092 -26.960 1.00 97.81 113 GLU A N 1
ATOM 904 C CA . GLU A 1 113 ? -4.449 -10.475 -26.724 1.00 97.81 113 GLU A CA 1
ATOM 905 C C . GLU A 1 113 ? -3.652 -11.141 -25.590 1.00 97.81 113 GLU A C 1
ATOM 907 O O . GLU A 1 113 ? -4.221 -11.831 -24.739 1.00 97.81 113 GLU A O 1
ATOM 912 N N . VAL A 1 114 ? -2.338 -10.896 -25.539 1.00 98.12 114 VAL A N 1
ATOM 913 C CA . VAL A 1 114 ? -1.445 -11.408 -24.490 1.00 98.12 114 VAL A CA 1
ATOM 914 C C . VAL A 1 114 ? -1.763 -10.741 -23.157 1.00 98.12 114 VAL A C 1
ATOM 916 O O . VAL A 1 114 ? -1.899 -11.432 -22.145 1.00 98.12 114 VAL A O 1
ATOM 919 N N . LEU A 1 115 ? -1.934 -9.419 -23.164 1.00 98.00 115 LEU A N 1
ATOM 920 C CA . LEU A 1 115 ? -2.288 -8.630 -21.990 1.00 98.00 115 LEU A CA 1
ATOM 921 C C . LEU A 1 115 ? -3.626 -9.086 -21.395 1.00 98.00 115 LEU A C 1
ATOM 923 O O . LEU A 1 115 ? -3.714 -9.350 -20.196 1.00 98.00 115 LEU A O 1
ATOM 927 N N . THR A 1 116 ? -4.637 -9.269 -22.249 1.00 98.38 116 THR A N 1
ATOM 928 C CA . THR A 1 116 ? -5.962 -9.781 -21.867 1.00 98.38 116 THR A CA 1
ATOM 929 C C . THR A 1 116 ? -5.855 -11.163 -21.229 1.00 98.38 116 THR A C 1
ATOM 931 O O . THR A 1 116 ? -6.359 -11.382 -20.127 1.00 98.38 116 THR A O 1
ATOM 934 N N . ARG A 1 117 ? -5.145 -12.095 -21.882 1.00 98.38 117 ARG A N 1
ATOM 935 C CA . ARG A 1 117 ? -4.949 -13.450 -21.354 1.00 98.38 117 ARG A CA 1
ATOM 936 C C . ARG A 1 117 ? -4.225 -13.428 -20.006 1.00 98.38 117 ARG A C 1
ATOM 938 O O . ARG A 1 117 ? -4.632 -14.149 -19.099 1.00 98.38 117 ARG A O 1
ATOM 945 N N . ARG A 1 118 ? -3.167 -12.622 -19.852 1.00 98.31 118 ARG A N 1
ATOM 946 C CA . ARG A 1 118 ? -2.439 -12.503 -18.576 1.00 98.31 118 ARG A CA 1
ATOM 947 C C . ARG A 1 118 ? -3.328 -11.939 -17.472 1.00 98.31 118 ARG A C 1
ATOM 949 O O . ARG A 1 118 ? -3.352 -12.524 -16.395 1.00 98.31 118 ARG A O 1
ATOM 956 N N . ALA A 1 119 ? -4.097 -10.883 -17.743 1.00 98.31 119 ALA A N 1
ATOM 957 C CA . ALA A 1 119 ? -5.037 -10.318 -16.773 1.00 98.31 119 ALA A CA 1
ATOM 958 C C . ALA A 1 119 ? -6.064 -11.362 -16.296 1.00 98.31 119 ALA A C 1
ATOM 960 O O . ALA A 1 119 ? -6.285 -11.501 -15.096 1.00 98.31 119 ALA A O 1
ATOM 961 N N . GLN A 1 120 ? -6.612 -12.163 -17.214 1.00 98.19 120 GLN A N 1
ATOM 962 C CA . GLN A 1 120 ? -7.559 -13.236 -16.886 1.00 98.19 120 GLN A CA 1
ATOM 963 C C . GLN A 1 120 ? -6.920 -14.380 -16.081 1.00 98.19 120 GLN A C 1
ATOM 965 O O . GLN A 1 120 ? -7.554 -14.913 -15.172 1.00 98.19 120 GLN A O 1
ATOM 970 N N . ILE A 1 1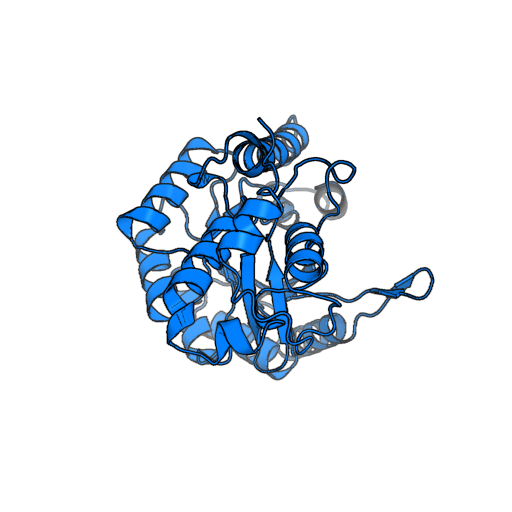21 ? -5.668 -14.751 -16.379 1.00 98.25 121 ILE A N 1
ATOM 971 C CA . ILE A 1 121 ? -4.919 -15.744 -15.588 1.00 98.25 121 ILE A CA 1
ATOM 972 C C . ILE A 1 121 ? -4.700 -15.233 -14.162 1.00 98.25 121 ILE A C 1
ATOM 974 O O . ILE A 1 121 ? -4.891 -15.988 -13.213 1.00 98.25 121 ILE A O 1
ATOM 978 N N . ILE A 1 122 ? -4.316 -13.963 -14.009 1.00 98.25 122 ILE A N 1
ATOM 979 C CA . ILE A 1 122 ? -4.078 -13.348 -12.700 1.00 98.25 122 ILE A CA 1
ATOM 980 C C . ILE A 1 122 ? -5.386 -13.265 -11.894 1.00 98.25 122 ILE A C 1
ATOM 982 O O . ILE A 1 122 ? -5.410 -13.656 -10.729 1.00 98.25 122 ILE A O 1
ATOM 986 N N . GLU A 1 123 ? -6.483 -12.825 -12.519 1.00 97.75 123 GLU A N 1
ATOM 987 C CA . GLU A 1 123 ? -7.828 -12.776 -11.921 1.00 97.75 123 GLU A CA 1
ATOM 988 C C . GLU A 1 123 ? -8.297 -14.156 -11.438 1.00 97.75 123 GLU A C 1
ATOM 990 O O . GLU A 1 123 ? -8.826 -14.297 -10.334 1.00 97.75 123 GLU A O 1
ATOM 995 N N . GLY A 1 124 ? -8.117 -15.171 -12.287 1.00 97.44 124 GLY A N 1
ATOM 996 C CA . GLY A 1 124 ? -8.572 -16.536 -12.047 1.00 97.44 124 GLY A CA 1
ATOM 997 C C . GLY A 1 124 ? -7.627 -17.377 -11.193 1.00 97.44 124 GLY A C 1
ATOM 998 O O . GLY A 1 124 ? -7.953 -18.532 -10.916 1.00 97.44 124 GLY A O 1
ATOM 999 N N . PHE A 1 125 ? -6.470 -16.844 -10.788 1.00 98.06 125 PHE A N 1
ATOM 1000 C CA . PHE A 1 125 ? -5.506 -17.595 -9.996 1.00 98.06 125 PHE A CA 1
ATOM 1001 C C . PHE A 1 125 ? -6.099 -17.962 -8.633 1.00 98.06 125 PHE A C 1
ATOM 1003 O O . PHE A 1 125 ? -6.457 -17.100 -7.825 1.00 98.06 125 PHE A O 1
ATOM 1010 N N . GLU A 1 126 ? -6.150 -19.262 -8.364 1.00 96.94 126 GLU A N 1
ATOM 1011 C CA . GLU A 1 126 ? -6.560 -19.816 -7.085 1.00 96.94 126 GLU A CA 1
ATOM 1012 C C . GLU A 1 126 ? -5.658 -21.002 -6.737 1.00 96.94 126 GLU A C 1
ATOM 1014 O O . GLU A 1 126 ? -5.423 -21.885 -7.562 1.00 96.94 126 GLU A O 1
ATOM 1019 N N . TYR A 1 127 ? -5.159 -21.022 -5.504 1.00 95.69 127 TYR A N 1
ATOM 1020 C CA . TYR A 1 127 ? -4.380 -22.131 -4.965 1.00 95.69 127 TYR A CA 1
ATOM 1021 C C . TYR A 1 127 ? -4.968 -22.572 -3.628 1.00 95.69 127 TYR A C 1
ATOM 1023 O O . TYR A 1 127 ? -5.082 -21.773 -2.698 1.00 95.69 127 TYR A O 1
ATOM 1031 N N . GLU A 1 128 ? -5.355 -23.842 -3.524 1.00 96.44 128 GLU A N 1
ATOM 1032 C CA . GLU A 1 128 ? -5.889 -24.393 -2.284 1.00 96.44 128 GLU A CA 1
ATOM 1033 C C . GLU A 1 128 ? -4.756 -24.891 -1.381 1.00 96.44 128 GLU A C 1
ATOM 1035 O O . GLU A 1 128 ? -3.989 -25.784 -1.740 1.00 96.44 128 GLU A O 1
ATOM 1040 N N . TYR A 1 129 ? -4.668 -24.324 -0.181 1.00 94.38 129 TYR A N 1
ATOM 1041 C CA . TYR A 1 129 ? -3.695 -24.708 0.830 1.00 94.38 129 TYR A CA 1
ATOM 1042 C C . TYR A 1 129 ? -4.389 -24.916 2.172 1.00 94.38 129 TYR A C 1
ATOM 1044 O O . TYR A 1 129 ? -4.869 -23.967 2.789 1.00 94.38 129 TYR A O 1
ATOM 1052 N N . VAL A 1 130 ? -4.438 -26.169 2.633 1.00 95.31 130 VAL A N 1
ATOM 1053 C CA . VAL A 1 130 ? -5.021 -26.547 3.935 1.00 95.31 130 VAL A CA 1
ATOM 1054 C C . VAL A 1 130 ? -6.450 -25.985 4.101 1.00 95.31 130 VAL A C 1
ATOM 1056 O O . VAL A 1 130 ? -6.772 -25.326 5.089 1.00 95.31 130 VAL A O 1
ATOM 1059 N N . GLY A 1 131 ? -7.301 -26.189 3.087 1.00 93.56 131 GLY A N 1
ATOM 1060 C CA . GLY A 1 131 ? -8.698 -25.733 3.070 1.00 93.56 131 GLY A CA 1
ATOM 1061 C C . GLY A 1 131 ? -8.898 -24.223 2.874 1.00 93.56 131 GLY A C 1
ATOM 1062 O O . GLY A 1 131 ? -10.031 -23.748 2.927 1.00 93.56 131 GLY A O 1
ATOM 1063 N N . GLN A 1 132 ? -7.828 -23.454 2.647 1.00 93.56 132 GLN A N 1
ATOM 1064 C CA . GLN A 1 132 ? -7.898 -22.032 2.304 1.00 93.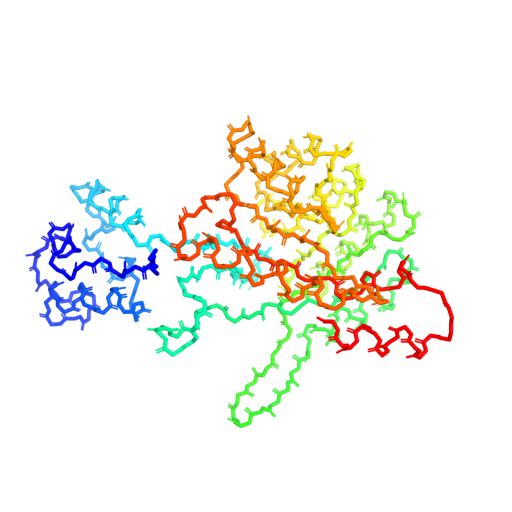56 132 GLN A CA 1
ATOM 1065 C C . GLN A 1 132 ? -7.636 -21.828 0.815 1.00 93.56 132 GLN A C 1
ATOM 1067 O O . GLN A 1 132 ? -6.689 -22.385 0.268 1.00 93.56 132 GLN A O 1
ATOM 1072 N N . LYS A 1 133 ? -8.440 -20.980 0.173 1.00 95.19 133 LYS A N 1
ATOM 1073 C CA . LYS A 1 133 ? -8.245 -20.560 -1.220 1.00 95.19 133 LYS A CA 1
ATOM 1074 C C . LYS A 1 133 ? -7.408 -19.285 -1.253 1.00 95.19 133 LYS A C 1
ATOM 1076 O O . LYS A 1 133 ? -7.906 -18.214 -0.907 1.00 95.19 133 LYS A O 1
ATOM 1081 N N . LEU A 1 134 ? -6.145 -19.405 -1.646 1.00 95.56 134 LEU A N 1
ATOM 1082 C CA . LEU A 1 134 ? -5.238 -18.278 -1.850 1.00 95.56 134 LEU A CA 1
ATOM 1083 C C . LEU A 1 134 ? -5.458 -17.686 -3.244 1.00 95.56 134 LEU A C 1
ATOM 1085 O O . LEU A 1 134 ? -5.615 -18.430 -4.211 1.00 95.56 134 LEU A O 1
ATOM 1089 N N . LYS A 1 135 ? -5.468 -16.356 -3.338 1.00 96.75 135 LYS A N 1
ATOM 1090 C CA . LYS A 1 135 ? -5.696 -15.590 -4.572 1.00 96.75 135 LYS A CA 1
ATOM 1091 C C . LYS A 1 135 ? -4.683 -14.459 -4.677 1.00 96.75 135 LYS A C 1
ATOM 1093 O O . LYS A 1 135 ? -4.074 -14.090 -3.677 1.00 96.75 135 LYS A O 1
ATOM 1098 N N . LEU A 1 136 ? -4.543 -13.903 -5.874 1.00 97.75 136 LEU A N 1
ATOM 1099 C CA . LEU A 1 136 ? -3.797 -12.666 -6.099 1.00 97.75 136 LEU A CA 1
ATOM 1100 C C . LEU A 1 136 ? -4.681 -11.450 -5.785 1.00 97.75 136 LEU A C 1
ATOM 1102 O O . LEU A 1 136 ? -5.919 -11.538 -5.803 1.00 97.75 136 LEU A O 1
ATOM 1106 N N . ASP A 1 137 ? -4.044 -10.326 -5.459 1.00 98.25 137 ASP A N 1
ATOM 1107 C CA . ASP A 1 137 ? -4.720 -9.157 -4.889 1.00 98.25 137 ASP A CA 1
ATOM 1108 C C . ASP A 1 137 ? -4.799 -7.972 -5.841 1.00 98.25 137 ASP A C 1
ATOM 1110 O O . ASP A 1 137 ? -5.782 -7.238 -5.791 1.00 98.25 137 ASP A O 1
ATOM 1114 N N . ALA A 1 138 ? -3.791 -7.785 -6.693 1.00 98.50 138 ALA A N 1
ATOM 1115 C CA . ALA A 1 138 ? -3.688 -6.635 -7.584 1.00 98.50 138 ALA A CA 1
ATOM 1116 C C . ALA A 1 138 ? -2.949 -6.970 -8.891 1.00 98.50 138 ALA A C 1
ATOM 1118 O O . ALA A 1 138 ? -2.290 -8.006 -9.010 1.00 98.50 138 ALA A O 1
ATOM 1119 N N . ILE A 1 139 ? -3.030 -6.062 -9.864 1.00 98.75 139 ILE A N 1
ATOM 1120 C CA . ILE A 1 139 ? -2.225 -6.103 -11.095 1.00 98.75 139 ILE A CA 1
ATOM 1121 C C . ILE A 1 139 ? -1.380 -4.832 -11.175 1.00 98.75 139 ILE A C 1
ATOM 1123 O O . ILE A 1 139 ? -1.903 -3.724 -11.056 1.00 98.75 139 ILE A O 1
ATOM 1127 N N . ALA A 1 140 ? -0.075 -4.986 -11.391 1.00 98.62 140 ALA A N 1
ATOM 1128 C CA . ALA A 1 140 ? 0.837 -3.872 -11.623 1.00 98.62 140 ALA A CA 1
ATOM 1129 C C . ALA A 1 140 ? 1.018 -3.652 -13.130 1.00 98.62 140 ALA A C 1
ATOM 1131 O O . ALA A 1 140 ? 1.615 -4.479 -13.813 1.00 98.62 140 ALA A O 1
ATOM 1132 N N . VAL A 1 141 ? 0.507 -2.541 -13.662 1.00 98.62 141 VAL A N 1
ATOM 1133 C CA . VAL A 1 141 ? 0.646 -2.196 -15.084 1.00 98.62 141 VAL A CA 1
ATOM 1134 C C . VAL A 1 141 ? 1.854 -1.280 -15.242 1.00 98.62 141 VAL A C 1
ATOM 1136 O O . VAL A 1 141 ? 1.851 -0.154 -14.741 1.00 98.62 141 VAL A O 1
ATOM 1139 N N . ARG A 1 142 ? 2.903 -1.764 -15.911 1.00 97.94 142 ARG A N 1
ATOM 1140 C CA . ARG A 1 142 ? 4.176 -1.053 -16.095 1.00 97.94 142 ARG A CA 1
ATOM 1141 C C . ARG A 1 142 ? 4.249 -0.358 -17.448 1.00 97.94 142 ARG A C 1
ATOM 1143 O O . ARG A 1 142 ? 3.924 -0.946 -18.475 1.00 97.94 142 ARG A O 1
ATOM 1150 N N . SER A 1 143 ? 4.742 0.877 -17.444 1.00 97.12 143 SER A N 1
ATOM 1151 C CA . SER A 1 143 ? 5.173 1.556 -18.665 1.00 97.12 143 SER A CA 1
ATOM 1152 C C . SER A 1 143 ? 6.636 1.218 -18.946 1.00 97.12 143 SER A C 1
ATOM 1154 O O . SER A 1 143 ? 7.530 1.790 -18.319 1.00 97.12 143 SER A O 1
ATOM 1156 N N . VAL A 1 144 ? 6.890 0.339 -19.911 1.00 96.06 144 VAL A N 1
ATOM 1157 C CA . VAL A 1 144 ? 8.232 0.067 -20.451 1.00 96.06 144 VAL A CA 1
ATOM 1158 C C . VAL A 1 144 ? 8.465 0.766 -21.790 1.00 96.06 144 VAL A C 1
ATOM 1160 O O . VAL A 1 144 ? 9.614 0.987 -22.164 1.00 96.06 144 VAL A O 1
ATOM 1163 N N . THR A 1 145 ? 7.399 1.146 -22.506 1.00 96.75 145 THR A N 1
ATOM 1164 C CA . THR A 1 145 ? 7.526 1.815 -23.812 1.00 96.75 145 THR A CA 1
ATOM 1165 C C . THR A 1 145 ? 7.719 3.326 -23.711 1.00 96.75 145 THR A C 1
ATOM 1167 O O . THR A 1 145 ? 8.306 3.925 -24.610 1.00 96.75 145 THR A O 1
ATOM 1170 N N . GLY A 1 146 ? 7.219 3.950 -22.640 1.00 95.62 146 GLY A N 1
ATOM 1171 C CA . GLY A 1 146 ? 7.216 5.407 -22.493 1.00 95.62 146 GLY A CA 1
ATOM 1172 C C . GLY A 1 146 ? 6.148 6.123 -23.335 1.00 95.62 146 GLY A C 1
ATOM 1173 O O . GLY A 1 146 ? 6.113 7.354 -23.342 1.00 95.62 146 GLY A O 1
ATOM 1174 N N . ASP A 1 147 ? 5.284 5.385 -24.043 1.00 98.06 147 ASP A N 1
ATOM 1175 C CA . ASP A 1 147 ? 4.264 5.942 -24.933 1.00 98.06 147 ASP A CA 1
ATOM 1176 C C . ASP A 1 147 ? 2.921 6.146 -24.214 1.00 98.06 147 ASP A C 1
ATOM 1178 O O . ASP A 1 147 ? 2.325 5.212 -23.673 1.00 98.06 147 ASP A O 1
ATOM 1182 N N . LEU A 1 148 ? 2.418 7.386 -24.255 1.00 97.12 148 LEU A N 1
ATOM 1183 C CA . LEU A 1 148 ? 1.178 7.796 -23.583 1.00 97.12 148 LEU A CA 1
ATOM 1184 C C . LEU A 1 148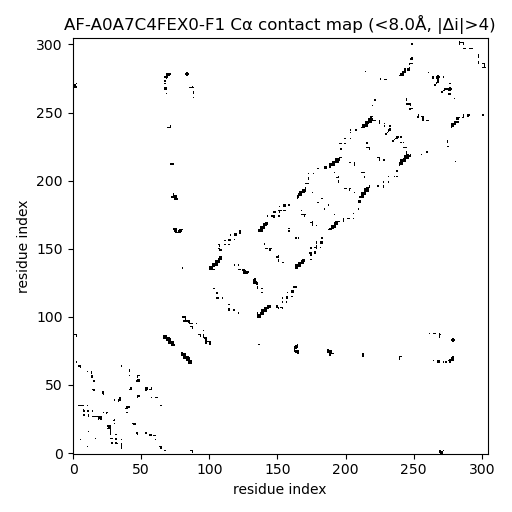 ? -0.032 6.952 -23.987 1.00 97.12 148 LEU A C 1
ATOM 1186 O O . LEU A 1 148 ? -0.834 6.561 -23.138 1.00 97.12 148 LEU A O 1
ATOM 1190 N N . LYS A 1 149 ? -0.174 6.665 -25.283 1.00 97.06 149 LYS A N 1
ATOM 1191 C CA . LYS A 1 149 ? -1.343 5.962 -25.815 1.00 97.06 149 LYS A CA 1
ATOM 1192 C C . LYS A 1 149 ? -1.267 4.475 -25.510 1.00 97.06 149 LYS A C 1
ATOM 1194 O O . LYS A 1 149 ? -2.291 3.889 -25.163 1.00 97.06 149 LYS A O 1
ATOM 1199 N N . LYS A 1 150 ? -0.081 3.871 -25.619 1.00 98.06 150 LYS A N 1
ATOM 1200 C CA . LYS A 1 150 ? 0.121 2.455 -25.289 1.00 98.06 150 LYS A CA 1
ATOM 1201 C C . LYS A 1 150 ? -0.146 2.188 -23.818 1.00 98.06 150 LYS A C 1
ATOM 1203 O O . LYS A 1 150 ? -0.916 1.280 -23.516 1.00 98.06 150 LYS A O 1
ATOM 1208 N N . PHE A 1 151 ? 0.396 3.011 -22.921 1.00 98.56 151 PHE A N 1
ATOM 1209 C CA . PHE A 1 151 ? 0.190 2.824 -21.489 1.00 98.56 151 PHE A CA 1
ATOM 1210 C C . PHE A 1 151 ? -1.280 2.996 -21.088 1.00 98.56 151 PHE A C 1
ATOM 1212 O O . PHE A 1 151 ? -1.851 2.109 -20.453 1.00 98.56 151 PHE A O 1
ATOM 1219 N N . ALA A 1 152 ? -1.935 4.071 -21.540 1.00 98.06 152 ALA A N 1
ATOM 1220 C CA . ALA A 1 152 ? -3.359 4.284 -21.278 1.00 98.06 152 ALA A CA 1
ATOM 1221 C C . ALA A 1 152 ? -4.227 3.145 -21.849 1.00 98.06 152 ALA A C 1
ATOM 1223 O O . ALA A 1 152 ? -5.155 2.667 -21.190 1.00 98.06 152 ALA A O 1
ATOM 1224 N N . LYS A 1 153 ? -3.894 2.642 -23.048 1.00 98.38 153 LYS A N 1
ATOM 1225 C CA . LYS A 1 153 ? -4.594 1.500 -23.647 1.00 98.38 153 LYS A CA 1
ATOM 1226 C C . LYS A 1 153 ? -4.382 0.213 -22.852 1.00 98.38 153 LYS A C 1
ATOM 1228 O O . LYS A 1 153 ? -5.352 -0.512 -22.641 1.00 98.38 153 LYS A O 1
ATOM 1233 N N . ALA A 1 154 ? -3.158 -0.065 -22.407 1.00 98.69 154 ALA A N 1
ATOM 1234 C CA . ALA A 1 154 ? -2.853 -1.239 -21.597 1.00 98.69 154 ALA A CA 1
ATOM 1235 C C . ALA A 1 154 ? -3.649 -1.225 -20.283 1.00 98.69 154 ALA A C 1
ATOM 1237 O O . ALA A 1 154 ? -4.291 -2.216 -19.937 1.00 98.69 154 ALA A O 1
ATOM 1238 N N . VAL A 1 155 ? -3.698 -0.074 -19.607 1.00 98.56 155 VAL A N 1
ATOM 1239 C CA . VAL A 1 155 ? -4.492 0.114 -18.384 1.00 98.56 155 VAL A CA 1
ATOM 1240 C C . VAL A 1 155 ? -5.987 -0.127 -18.638 1.00 98.56 155 VAL A C 1
ATOM 1242 O O . VAL A 1 155 ? -6.602 -0.876 -17.880 1.00 98.56 155 VAL A O 1
ATOM 1245 N N . SER A 1 156 ? -6.553 0.415 -19.727 1.00 98.06 156 SER A N 1
ATOM 1246 C CA . SER A 1 156 ? -7.952 0.162 -20.131 1.00 98.06 156 SER A CA 1
ATOM 1247 C C . SER A 1 156 ? -8.233 -1.328 -20.306 1.00 98.06 156 SER A C 1
ATOM 1249 O O . SER A 1 156 ? -9.178 -1.862 -19.734 1.00 98.06 156 SER A O 1
ATOM 1251 N N . VAL A 1 157 ? -7.378 -2.020 -21.068 1.00 98.44 157 VAL A N 1
ATOM 1252 C CA . VAL A 1 157 ? -7.548 -3.446 -21.375 1.00 98.44 157 VAL A CA 1
ATOM 1253 C C . VAL A 1 157 ? -7.513 -4.284 -20.100 1.00 98.44 157 VAL A C 1
ATOM 1255 O O . VAL A 1 157 ? -8.342 -5.177 -19.937 1.00 98.44 157 VAL A O 1
ATOM 1258 N N . VAL A 1 158 ? -6.592 -3.994 -19.178 1.00 98.38 158 VAL A N 1
ATOM 1259 C CA . VAL A 1 158 ? -6.514 -4.709 -17.896 1.00 98.38 158 VAL A CA 1
ATOM 1260 C C . VAL A 1 158 ? -7.759 -4.439 -17.046 1.00 98.38 158 VAL A C 1
ATOM 1262 O O . VAL A 1 158 ? -8.344 -5.386 -16.526 1.00 98.38 158 VAL A O 1
ATOM 1265 N N . ALA A 1 159 ? -8.205 -3.183 -16.950 1.00 97.44 159 ALA A N 1
ATOM 1266 C CA . ALA A 1 159 ? -9.390 -2.804 -16.177 1.00 97.44 159 ALA A CA 1
ATOM 1267 C C . ALA A 1 159 ? -10.695 -3.414 -16.723 1.00 97.44 159 ALA A C 1
ATOM 1269 O O . ALA A 1 159 ? -11.582 -3.773 -15.951 1.00 97.44 159 ALA A O 1
ATOM 1270 N N . GLU A 1 160 ? -10.809 -3.575 -18.043 1.00 96.81 160 GLU A N 1
ATOM 1271 C CA . GLU A 1 160 ? -11.956 -4.219 -18.698 1.00 96.81 160 GLU A CA 1
ATOM 1272 C C . GLU A 1 160 ? -11.996 -5.742 -18.466 1.00 96.81 160 GLU A C 1
ATOM 1274 O O . GLU A 1 160 ? -13.069 -6.346 -18.530 1.00 96.81 160 GLU A O 1
ATOM 1279 N N . ASN A 1 161 ? -10.847 -6.370 -18.183 1.00 97.62 161 ASN A N 1
ATOM 1280 C CA . ASN A 1 161 ? -10.692 -7.830 -18.130 1.00 97.62 161 ASN A CA 1
ATOM 1281 C C . ASN A 1 161 ? -10.353 -8.395 -16.742 1.00 97.62 161 ASN A C 1
ATOM 1283 O O . ASN A 1 161 ? -10.178 -9.607 -16.607 1.00 97.62 161 ASN A O 1
ATOM 1287 N N . SER A 1 162 ? -10.268 -7.556 -15.711 1.00 97.44 162 SER A N 1
ATOM 1288 C CA . SER A 1 162 ? -10.013 -7.974 -14.332 1.00 97.44 162 SER A CA 1
ATOM 1289 C C . SER A 1 162 ? -10.784 -7.099 -13.349 1.00 97.44 162 SER A C 1
ATOM 1291 O O . SER A 1 162 ? -11.002 -5.909 -13.566 1.00 97.44 162 SER A O 1
ATOM 1293 N N . SER A 1 163 ? -11.211 -7.703 -12.242 1.00 97.00 163 SER A N 1
ATOM 1294 C CA . SER A 1 163 ? -11.791 -6.989 -11.112 1.00 97.00 163 SER A CA 1
ATOM 1295 C C . SER A 1 163 ? -10.746 -6.577 -10.077 1.00 97.00 163 SER A C 1
ATOM 1297 O O . SER A 1 163 ? -11.102 -5.917 -9.102 1.00 97.00 163 SER A O 1
ATOM 1299 N N . LEU A 1 164 ? -9.473 -6.938 -10.240 1.00 98.25 164 LEU A N 1
ATOM 1300 C CA . LEU A 1 164 ? -8.429 -6.599 -9.280 1.00 98.25 164 LEU A CA 1
ATOM 1301 C C . LEU A 1 164 ? -8.123 -5.090 -9.274 1.00 98.25 164 LEU A C 1
ATOM 1303 O O . LEU A 1 164 ? -8.112 -4.449 -10.328 1.00 98.25 164 LEU A O 1
ATOM 1307 N N . PRO A 1 165 ? -7.841 -4.499 -8.101 1.00 98.06 165 PRO A N 1
ATOM 1308 C CA . PRO A 1 165 ? -7.230 -3.179 -8.015 1.00 98.06 165 PRO A CA 1
ATOM 1309 C C . PRO A 1 165 ? -5.896 -3.105 -8.771 1.00 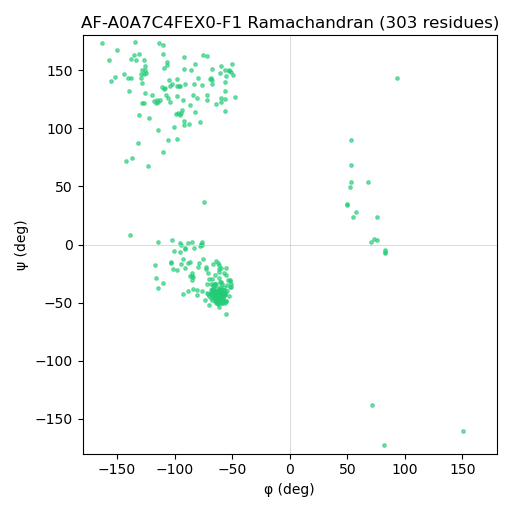98.06 165 PRO A C 1
ATOM 1311 O O . PRO A 1 165 ? -5.169 -4.094 -8.882 1.00 98.06 165 PRO A O 1
ATOM 1314 N N . LEU A 1 166 ? -5.565 -1.914 -9.276 1.00 98.56 166 LEU A N 1
ATOM 1315 C CA . LEU A 1 166 ? -4.387 -1.700 -10.117 1.00 98.56 166 LEU A CA 1
ATOM 1316 C C . LEU A 1 166 ? -3.294 -0.905 -9.397 1.00 98.56 166 LEU A C 1
ATOM 1318 O O . LEU A 1 166 ? -3.573 -0.063 -8.540 1.00 98.56 166 LEU A O 1
ATOM 1322 N N . ILE A 1 167 ? -2.050 -1.141 -9.803 1.00 98.75 167 ILE A N 1
ATOM 1323 C CA . ILE A 1 167 ? -0.890 -0.301 -9.495 1.00 98.75 167 ILE A CA 1
ATOM 1324 C C . ILE A 1 167 ? -0.372 0.255 -10.826 1.00 98.75 167 ILE A C 1
ATOM 1326 O O . ILE A 1 167 ? -0.058 -0.513 -11.736 1.00 98.75 167 ILE A O 1
ATOM 1330 N N . LEU A 1 168 ? -0.320 1.581 -10.960 1.00 98.69 168 LEU A N 1
ATOM 1331 C CA . LEU A 1 168 ? 0.155 2.272 -12.160 1.00 98.69 168 LEU A CA 1
ATOM 1332 C C . LEU A 1 168 ? 1.651 2.548 -12.018 1.00 98.69 168 LEU A C 1
ATOM 1334 O O . LEU A 1 168 ? 2.043 3.461 -11.294 1.00 98.69 168 LEU A O 1
ATOM 1338 N N . CYS A 1 169 ? 2.479 1.755 -12.693 1.00 98.25 169 CYS A N 1
ATOM 1339 C CA . CYS A 1 169 ? 3.929 1.776 -12.537 1.00 98.25 169 CYS A CA 1
ATOM 1340 C C . CYS A 1 169 ? 4.605 2.612 -13.640 1.00 98.25 169 CYS A C 1
ATOM 1342 O O . CYS A 1 169 ? 4.955 2.098 -14.707 1.00 98.25 169 CYS A O 1
ATOM 1344 N N . SER A 1 170 ? 4.797 3.903 -13.367 1.00 97.38 170 SER A N 1
ATOM 1345 C CA . SER A 1 170 ? 5.583 4.852 -14.157 1.00 97.38 170 SER A CA 1
ATOM 1346 C C . SER A 1 170 ? 6.083 6.021 -13.295 1.00 97.38 170 SER A C 1
ATOM 1348 O O . SER A 1 170 ? 5.353 6.573 -12.475 1.00 97.38 170 SER A O 1
ATOM 1350 N N . THR A 1 171 ? 7.319 6.466 -13.528 1.00 96.56 171 THR A N 1
ATOM 1351 C CA . THR A 1 171 ? 7.855 7.715 -12.955 1.00 96.56 171 THR A CA 1
ATOM 1352 C C . THR A 1 171 ? 7.568 8.937 -13.833 1.00 96.56 171 THR A C 1
ATOM 1354 O O . THR A 1 171 ? 7.954 10.049 -13.484 1.00 96.56 171 THR A O 1
ATOM 1357 N N . ASN A 1 172 ? 6.877 8.783 -14.963 1.00 98.31 172 ASN A N 1
ATOM 1358 C CA . ASN A 1 172 ? 6.482 9.903 -15.812 1.00 98.31 172 ASN A CA 1
ATOM 1359 C C . ASN A 1 172 ? 5.062 10.379 -15.437 1.00 98.31 172 ASN A C 1
ATOM 1361 O O . ASN A 1 172 ? 4.108 9.624 -15.656 1.00 98.31 172 ASN A O 1
ATOM 1365 N N . PRO A 1 173 ? 4.892 11.618 -14.932 1.00 98.56 173 PRO A N 1
ATOM 1366 C CA . PRO A 1 173 ? 3.587 12.142 -14.525 1.00 98.56 173 PRO A CA 1
ATOM 1367 C C . PRO A 1 173 ? 2.531 12.110 -15.638 1.00 98.56 173 PRO A C 1
ATOM 1369 O O . PRO A 1 173 ? 1.389 11.739 -15.382 1.00 98.56 173 PRO A O 1
ATOM 1372 N N . ALA A 1 174 ? 2.913 12.404 -16.885 1.00 98.38 174 ALA A N 1
ATOM 1373 C CA . ALA A 1 174 ? 1.974 12.446 -18.007 1.00 98.38 174 ALA A CA 1
ATOM 1374 C C . ALA A 1 174 ? 1.391 11.059 -18.335 1.00 98.38 174 ALA A C 1
ATOM 1376 O O . ALA A 1 174 ? 0.221 10.940 -18.694 1.00 98.38 174 ALA A O 1
ATOM 1377 N N . LEU A 1 175 ? 2.190 9.996 -18.174 1.00 98.50 175 LEU A N 1
ATOM 1378 C CA . LEU A 1 175 ? 1.732 8.613 -18.347 1.00 98.50 175 LEU A CA 1
ATOM 1379 C C . LEU A 1 175 ? 0.720 8.224 -17.268 1.00 98.50 175 LEU A C 1
ATOM 1381 O O . LEU A 1 175 ? -0.313 7.628 -17.571 1.00 98.50 175 LEU A O 1
ATOM 1385 N N . VAL A 1 176 ? 1.011 8.578 -16.016 1.00 98.38 176 VAL A N 1
ATOM 1386 C CA . VAL A 1 176 ? 0.122 8.304 -14.881 1.00 98.38 176 VAL A CA 1
ATOM 1387 C C . VAL A 1 176 ? -1.199 9.055 -15.031 1.00 98.38 176 VAL A C 1
ATOM 1389 O O . VAL A 1 176 ? -2.257 8.458 -14.848 1.00 98.38 176 VAL A O 1
ATOM 1392 N N . GLU A 1 177 ? -1.152 10.334 -15.402 1.00 98.06 177 GLU A N 1
ATOM 1393 C CA . GLU A 1 177 ? -2.343 11.150 -15.641 1.00 98.06 177 GLU A CA 1
ATOM 1394 C C . GLU A 1 177 ? -3.228 10.549 -16.740 1.00 98.06 177 GLU A C 1
ATOM 1396 O O . GLU A 1 177 ? -4.403 10.294 -16.490 1.00 98.06 177 GLU A O 1
ATOM 1401 N N . ALA A 1 178 ? -2.657 10.207 -17.901 1.00 97.56 178 ALA A N 1
ATOM 1402 C CA . ALA A 1 178 ? -3.405 9.588 -18.997 1.00 97.56 178 ALA A CA 1
ATOM 1403 C C . ALA A 1 178 ? -4.050 8.246 -18.596 1.00 97.56 178 ALA A C 1
ATOM 1405 O O . ALA A 1 178 ? -5.175 7.942 -18.995 1.00 97.56 178 ALA A O 1
ATOM 1406 N N . ALA A 1 179 ? -3.363 7.436 -17.786 1.00 98.06 179 ALA A N 1
ATOM 1407 C CA . ALA A 1 179 ? -3.922 6.193 -17.262 1.00 98.06 179 ALA A CA 1
ATOM 1408 C C . ALA A 1 179 ? -5.087 6.434 -16.285 1.00 98.06 179 ALA A C 1
ATOM 1410 O O . ALA A 1 179 ? -6.090 5.720 -16.337 1.00 98.06 179 ALA A O 1
ATOM 1411 N N . LEU A 1 180 ? -4.980 7.438 -15.411 1.00 97.94 180 LEU A N 1
ATOM 1412 C CA . LEU A 1 180 ? -6.043 7.801 -14.468 1.00 97.94 180 LEU A CA 1
ATOM 1413 C C . LEU A 1 180 ? -7.278 8.362 -15.177 1.00 97.94 180 LEU A C 1
ATOM 1415 O O . LEU A 1 180 ? -8.395 8.020 -14.792 1.00 97.94 180 LEU A O 1
ATOM 1419 N N . GLU A 1 181 ? -7.097 9.163 -16.228 1.00 96.31 181 GLU A N 1
ATOM 1420 C CA . GLU A 1 181 ? -8.202 9.678 -17.047 1.00 96.31 181 GLU A CA 1
ATOM 1421 C C . GLU A 1 181 ? -9.036 8.547 -17.660 1.00 96.31 181 GLU A C 1
ATOM 1423 O O . GLU A 1 181 ? -10.265 8.611 -17.648 1.00 96.31 181 GLU A O 1
ATOM 1428 N N . VAL A 1 182 ? -8.384 7.481 -18.135 1.00 96.38 182 VAL A N 1
ATOM 1429 C CA . VAL A 1 182 ? -9.074 6.317 -18.710 1.00 96.38 182 VAL A CA 1
ATOM 1430 C C . VAL A 1 182 ? -9.778 5.471 -17.645 1.00 96.38 182 VAL A C 1
ATOM 1432 O O . VAL A 1 182 ? -10.850 4.930 -17.909 1.00 96.38 182 VAL A O 1
ATOM 1435 N N . LEU A 1 183 ? -9.220 5.370 -16.436 1.00 94.75 183 LEU A N 1
ATOM 1436 C CA . LEU A 1 183 ? -9.828 4.606 -15.340 1.00 94.75 183 LEU A CA 1
ATOM 1437 C C . LEU A 1 183 ? -11.065 5.278 -14.726 1.00 94.75 183 LEU A C 1
ATOM 1439 O O . LEU A 1 183 ? -11.848 4.601 -14.060 1.00 94.75 183 LEU A O 1
ATOM 1443 N N . GLY A 1 184 ? -11.242 6.587 -14.920 1.00 82.81 184 GLY A N 1
ATOM 1444 C CA . GLY A 1 184 ? -12.405 7.338 -14.442 1.00 82.81 184 GLY A CA 1
ATOM 1445 C C . GLY A 1 184 ? -12.696 7.190 -12.936 1.00 82.81 184 GLY A C 1
ATOM 1446 O O . GLY A 1 184 ? -13.720 6.599 -12.567 1.00 82.81 184 GLY A O 1
ATOM 1447 N N . PRO A 1 185 ? -11.846 7.727 -12.036 1.00 76.69 185 PRO A N 1
ATOM 1448 C CA . PRO A 1 185 ? -12.175 7.862 -10.615 1.00 76.69 185 PRO A CA 1
ATOM 1449 C C . PRO A 1 185 ? -13.546 8.545 -10.406 1.00 76.69 185 PRO A C 1
ATOM 1451 O O . PRO A 1 185 ? -13.949 9.374 -11.224 1.00 76.69 185 PRO A O 1
ATOM 1454 N N . PRO A 1 186 ? -14.297 8.215 -9.336 1.00 80.75 186 PRO A N 1
ATOM 1455 C CA . PRO A 1 186 ? -13.828 7.560 -8.109 1.00 80.75 186 PRO A CA 1
ATOM 1456 C C . PRO A 1 186 ? -13.996 6.029 -8.072 1.00 80.75 186 PRO A C 1
ATOM 1458 O O . PRO A 1 186 ? -13.677 5.407 -7.049 1.00 80.75 186 PRO A O 1
ATOM 1461 N N . TYR A 1 187 ? -14.522 5.416 -9.143 1.00 86.38 187 TYR A N 1
ATOM 1462 C CA . TYR A 1 187 ? -14.820 3.976 -9.174 1.00 86.38 187 TYR A CA 1
ATOM 1463 C C . TYR A 1 187 ? -13.552 3.119 -9.152 1.00 86.38 187 TYR A C 1
ATOM 1465 O O . TYR A 1 187 ? -13.481 2.135 -8.416 1.00 86.38 187 TYR A O 1
ATOM 1473 N N . HIS A 1 188 ? -12.535 3.523 -9.912 1.00 95.38 188 HIS A N 1
ATOM 1474 C CA . HIS A 1 188 ? -11.181 3.003 -9.780 1.00 95.38 188 HIS A CA 1
ATOM 1475 C C . HIS A 1 188 ? -10.355 3.917 -8.880 1.00 95.38 188 HIS A C 1
ATOM 1477 O O . HIS A 1 188 ? -10.392 5.141 -9.006 1.00 95.38 188 HIS A O 1
ATOM 1483 N N . ARG A 1 189 ? -9.582 3.300 -7.988 1.00 97.19 189 ARG A N 1
ATOM 1484 C CA . ARG A 1 189 ? -8.649 3.966 -7.085 1.00 97.19 189 ARG A CA 1
ATOM 1485 C C . ARG A 1 189 ? -7.332 3.183 -7.031 1.00 97.19 189 ARG A C 1
ATOM 1487 O O . ARG A 1 189 ? -7.112 2.417 -6.087 1.00 97.19 189 ARG A O 1
ATOM 1494 N N . PRO A 1 190 ? -6.508 3.278 -8.087 1.00 98.25 190 PRO A N 1
ATOM 1495 C CA . PRO A 1 190 ? -5.241 2.564 -8.163 1.00 98.25 190 PRO A CA 1
ATOM 1496 C C . PRO A 1 190 ? -4.167 3.207 -7.278 1.00 98.25 190 PRO A C 1
ATOM 1498 O O . PRO A 1 190 ? -4.276 4.372 -6.910 1.00 98.25 190 PRO A O 1
ATOM 1501 N N . LEU A 1 191 ? -3.091 2.474 -6.993 1.00 98.81 191 LEU A N 1
ATOM 1502 C CA . LEU A 1 191 ? -1.866 3.050 -6.428 1.00 98.81 191 LEU A CA 1
ATOM 1503 C C . LEU A 1 191 ? -0.984 3.613 -7.546 1.00 98.81 191 LEU A C 1
ATOM 1505 O O . LEU A 1 191 ? -0.670 2.897 -8.495 1.00 98.81 191 LEU A O 1
ATOM 1509 N N . ILE A 1 192 ? -0.541 4.863 -7.418 1.00 98.75 192 ILE A N 1
ATOM 1510 C CA . ILE A 1 192 ? 0.494 5.428 -8.293 1.00 98.75 192 ILE A CA 1
ATOM 1511 C C . ILE A 1 192 ? 1.868 4.963 -7.803 1.00 98.75 192 ILE A C 1
ATOM 1513 O O . ILE A 1 192 ? 2.221 5.196 -6.649 1.00 98.75 192 ILE A O 1
ATOM 1517 N N . TYR A 1 193 ? 2.669 4.372 -8.686 1.00 98.44 193 TYR A N 1
ATOM 1518 C CA . TYR A 1 193 ? 4.078 4.060 -8.456 1.00 98.44 193 TYR A CA 1
ATOM 1519 C C . TYR A 1 193 ? 4.936 4.747 -9.536 1.00 98.44 193 TYR A C 1
ATOM 1521 O O . TYR A 1 193 ? 4.905 4.321 -10.679 1.00 98.44 193 TYR A O 1
ATOM 1529 N N . ALA A 1 194 ? 5.721 5.793 -9.260 1.00 98.06 194 ALA A N 1
ATOM 1530 C CA . ALA A 1 194 ? 5.970 6.401 -7.952 1.00 98.06 194 ALA A CA 1
ATOM 1531 C C . ALA A 1 194 ? 6.441 7.865 -8.040 1.00 98.06 194 ALA A C 1
ATOM 1533 O O . ALA A 1 194 ? 7.015 8.309 -9.042 1.00 98.06 194 ALA A O 1
ATOM 1534 N N . ALA A 1 195 ? 6.265 8.584 -6.929 1.00 98.62 195 ALA A N 1
ATOM 1535 C CA . ALA A 1 195 ? 6.964 9.830 -6.649 1.00 98.62 195 ALA A CA 1
ATOM 1536 C C . ALA A 1 195 ? 8.415 9.557 -6.217 1.00 98.62 195 ALA A C 1
ATOM 1538 O O . ALA A 1 195 ? 8.697 8.686 -5.397 1.00 98.62 195 ALA A O 1
ATOM 1539 N N . THR A 1 196 ? 9.328 10.353 -6.749 1.00 98.56 196 THR A N 1
ATOM 1540 C CA . THR A 1 196 ? 10.778 10.329 -6.541 1.00 98.56 196 THR A CA 1
ATOM 1541 C C . THR A 1 196 ? 11.259 11.761 -6.307 1.00 98.56 196 THR A C 1
ATOM 1543 O O . THR A 1 196 ? 10.498 12.716 -6.476 1.00 98.56 196 THR A O 1
ATOM 1546 N N . LYS A 1 197 ? 12.538 11.954 -5.972 1.00 98.19 197 LYS A N 1
ATOM 1547 C CA . LYS A 1 197 ? 13.113 13.298 -5.779 1.00 98.19 197 LYS A CA 1
ATOM 1548 C C . LYS A 1 197 ? 12.935 14.231 -6.991 1.00 98.19 197 LYS A C 1
ATOM 1550 O O . LYS A 1 197 ? 12.905 15.444 -6.807 1.00 98.19 197 LYS A O 1
ATOM 1555 N N . ASP A 1 198 ? 12.806 13.669 -8.194 1.00 98.19 198 ASP A N 1
ATOM 1556 C CA . ASP A 1 198 ? 12.830 14.415 -9.454 1.00 98.19 198 ASP A CA 1
ATOM 1557 C C . ASP A 1 198 ? 11.426 14.792 -9.966 1.00 98.19 198 ASP A C 1
ATOM 1559 O O . ASP A 1 198 ? 11.308 15.666 -10.816 1.00 98.19 198 ASP A O 1
ATOM 1563 N N . ASN A 1 199 ? 10.361 14.154 -9.463 1.00 98.56 199 ASN A N 1
ATOM 1564 C CA . ASN A 1 199 ? 8.989 14.298 -9.987 1.00 98.56 199 ASN A CA 1
ATOM 1565 C C . ASN A 1 199 ? 7.903 14.383 -8.892 1.00 98.56 199 ASN A C 1
ATOM 1567 O O . ASN A 1 199 ? 6.709 14.264 -9.182 1.00 98.56 199 ASN A O 1
ATOM 1571 N N . TRP A 1 200 ? 8.296 14.486 -7.614 1.00 98.50 200 TRP A N 1
ATOM 1572 C CA . TRP A 1 200 ? 7.366 14.347 -6.489 1.00 98.50 200 TRP A CA 1
ATOM 1573 C C . TRP A 1 200 ? 6.236 15.372 -6.523 1.00 98.50 200 TRP A C 1
ATOM 1575 O O . TRP A 1 200 ? 5.137 15.062 -6.072 1.00 98.50 200 TRP A O 1
ATOM 1585 N N . ARG A 1 201 ? 6.494 16.583 -7.030 1.00 98.44 201 ARG A N 1
ATOM 1586 C CA . ARG A 1 201 ? 5.524 17.678 -7.010 1.00 98.44 201 ARG A CA 1
ATOM 1587 C C . ARG A 1 201 ? 4.379 17.404 -7.973 1.00 98.44 201 ARG A C 1
ATOM 1589 O O . ARG A 1 201 ? 3.224 17.419 -7.555 1.00 98.44 201 ARG A O 1
ATOM 1596 N N . GLU A 1 202 ? 4.701 17.090 -9.221 1.00 98.62 202 GLU A N 1
ATOM 1597 C CA . GLU A 1 202 ? 3.725 16.760 -10.256 1.00 98.62 202 GLU A CA 1
ATOM 1598 C C . GLU A 1 202 ? 2.940 15.499 -9.871 1.00 98.62 202 GLU A C 1
ATOM 1600 O O . GLU A 1 202 ? 1.712 15.483 -9.938 1.00 98.62 202 GLU A O 1
ATOM 1605 N N . MET A 1 203 ? 3.629 14.463 -9.374 1.00 98.62 203 MET A N 1
ATOM 1606 C CA . MET A 1 203 ? 2.972 13.240 -8.895 1.00 98.62 203 MET A CA 1
ATOM 1607 C C . MET A 1 203 ? 2.019 13.510 -7.721 1.00 98.62 203 MET A C 1
ATOM 1609 O O . MET A 1 203 ? 0.940 12.922 -7.659 1.00 98.62 203 MET A O 1
ATOM 1613 N N . ALA A 1 204 ? 2.379 14.416 -6.807 1.00 98.50 204 ALA A N 1
ATOM 1614 C CA . ALA A 1 204 ? 1.526 14.800 -5.685 1.00 98.50 204 ALA A CA 1
ATOM 1615 C C . ALA A 1 204 ? 0.271 15.557 -6.128 1.00 98.50 204 ALA A C 1
ATOM 1617 O O . ALA A 1 204 ? -0.820 15.305 -5.613 1.00 98.50 204 ALA A O 1
ATOM 1618 N N . GLU A 1 205 ? 0.420 16.482 -7.077 1.00 98.38 205 GLU A N 1
ATOM 1619 C CA . GLU A 1 205 ? -0.693 17.238 -7.654 1.00 98.38 205 GLU A CA 1
ATOM 1620 C C . GLU A 1 205 ? -1.674 16.298 -8.373 1.00 98.38 205 GLU A C 1
ATOM 1622 O O . GLU A 1 205 ? -2.886 16.399 -8.162 1.00 98.38 205 GLU A O 1
ATOM 1627 N N . ILE A 1 206 ? -1.162 15.318 -9.129 1.00 98.19 206 ILE A N 1
ATOM 1628 C CA . ILE A 1 206 ? -1.970 14.264 -9.760 1.00 98.19 206 ILE A CA 1
ATOM 1629 C C . ILE A 1 206 ? -2.695 13.427 -8.701 1.00 98.19 206 ILE A C 1
ATOM 1631 O O . ILE A 1 206 ? -3.920 13.313 -8.762 1.00 98.19 206 ILE A O 1
ATOM 1635 N N . ALA A 1 207 ? -1.971 12.885 -7.717 1.00 97.88 207 ALA A N 1
ATOM 1636 C CA . ALA A 1 207 ? -2.546 12.036 -6.671 1.00 97.88 207 ALA A CA 1
ATOM 1637 C C . ALA A 1 207 ? -3.681 12.741 -5.914 1.00 97.88 207 ALA A C 1
ATOM 1639 O O . ALA A 1 207 ? -4.744 12.162 -5.693 1.00 97.88 207 ALA A O 1
ATOM 1640 N N . LYS A 1 208 ? -3.488 14.025 -5.587 1.00 96.94 208 LYS A N 1
ATOM 1641 C CA . LYS A 1 208 ? -4.487 14.847 -4.895 1.00 96.94 208 LYS A CA 1
ATOM 1642 C C . LYS A 1 208 ? -5.703 15.147 -5.765 1.00 96.94 208 LYS A C 1
ATOM 1644 O O . LYS A 1 208 ? -6.826 15.090 -5.274 1.00 96.94 208 LYS A O 1
ATOM 1649 N N . ARG A 1 209 ? -5.492 15.479 -7.041 1.00 96.00 209 ARG A N 1
ATOM 1650 C CA . ARG A 1 209 ? -6.581 15.800 -7.975 1.00 96.00 209 ARG A CA 1
ATOM 1651 C C . ARG A 1 209 ? -7.479 14.594 -8.245 1.00 96.00 209 ARG A C 1
ATOM 1653 O O . ARG A 1 209 ? -8.689 14.767 -8.327 1.00 96.00 209 ARG A O 1
ATOM 1660 N N . PHE A 1 210 ? -6.894 13.406 -8.392 1.00 96.75 210 PHE A N 1
ATOM 1661 C CA . PHE A 1 210 ? -7.640 12.174 -8.668 1.00 96.75 210 PHE A CA 1
ATOM 1662 C C . PHE A 1 210 ? -8.068 11.408 -7.405 1.00 96.75 210 PHE A C 1
ATOM 1664 O O . PHE A 1 210 ? -8.776 10.414 -7.535 1.00 96.75 210 PHE A O 1
ATOM 1671 N N . ASP A 1 211 ? -7.670 11.862 -6.210 1.00 96.25 211 ASP A N 1
ATOM 1672 C CA . ASP A 1 211 ? -7.924 11.195 -4.923 1.00 96.25 211 ASP A CA 1
ATOM 1673 C C . ASP A 1 211 ? -7.473 9.719 -4.912 1.00 96.25 211 ASP A C 1
ATOM 1675 O O . ASP A 1 211 ? -8.233 8.785 -4.633 1.00 96.25 211 ASP A O 1
ATOM 1679 N N . VAL A 1 212 ? -6.203 9.505 -5.260 1.00 97.62 212 VAL A N 1
ATOM 1680 C CA . VAL A 1 212 ? -5.579 8.177 -5.338 1.00 97.62 212 VAL A CA 1
ATOM 1681 C C . VAL A 1 212 ? -4.321 8.097 -4.470 1.00 97.62 212 VAL A C 1
ATOM 1683 O O . VAL A 1 212 ? -3.607 9.094 -4.327 1.00 97.62 212 VAL A O 1
ATOM 1686 N N . PRO A 1 213 ? -4.014 6.922 -3.888 1.00 98.38 213 PRO A N 1
ATOM 1687 C CA . PRO A 1 213 ? -2.812 6.749 -3.086 1.00 98.38 213 PRO A CA 1
ATOM 1688 C C . PRO A 1 213 ? -1.533 6.838 -3.927 1.00 98.38 213 PRO A C 1
ATOM 1690 O O . PRO A 1 213 ? -1.507 6.472 -5.107 1.00 98.38 213 PRO A O 1
ATOM 1693 N N . LEU A 1 214 ? -0.446 7.282 -3.289 1.00 98.81 214 LEU A N 1
ATOM 1694 C CA . LEU A 1 214 ? 0.839 7.547 -3.942 1.00 98.81 214 LEU A CA 1
ATOM 1695 C C . LEU A 1 214 ? 1.992 6.813 -3.252 1.00 98.81 214 LEU A C 1
ATOM 1697 O O . LEU A 1 214 ? 2.274 7.031 -2.073 1.00 98.81 214 LEU A O 1
ATOM 1701 N N . ALA A 1 215 ? 2.705 5.977 -4.000 1.00 98.81 215 ALA A N 1
ATOM 1702 C CA . ALA A 1 215 ? 3.965 5.406 -3.555 1.00 98.81 215 ALA A CA 1
ATOM 1703 C C . ALA A 1 215 ? 5.116 6.408 -3.720 1.00 98.81 215 ALA A C 1
ATOM 1705 O O . ALA A 1 215 ? 5.185 7.154 -4.699 1.00 98.81 215 ALA A O 1
ATOM 1706 N N . ILE A 1 216 ? 6.041 6.382 -2.766 1.00 98.62 216 ILE A N 1
ATOM 1707 C CA . ILE A 1 216 ? 7.286 7.143 -2.746 1.00 98.62 216 ILE A CA 1
ATOM 1708 C C . ILE A 1 216 ? 8.422 6.142 -2.886 1.00 98.62 216 ILE A C 1
ATOM 1710 O O . ILE A 1 216 ? 8.527 5.228 -2.069 1.00 98.62 216 ILE A O 1
ATOM 1714 N N . ALA A 1 217 ? 9.280 6.337 -3.879 1.00 98.38 217 ALA A N 1
ATOM 1715 C CA . ALA A 1 217 ? 10.444 5.499 -4.108 1.00 98.38 217 ALA A CA 1
ATOM 1716 C C . ALA A 1 217 ? 11.732 6.304 -3.908 1.00 98.38 217 ALA A C 1
ATOM 1718 O O . ALA A 1 217 ?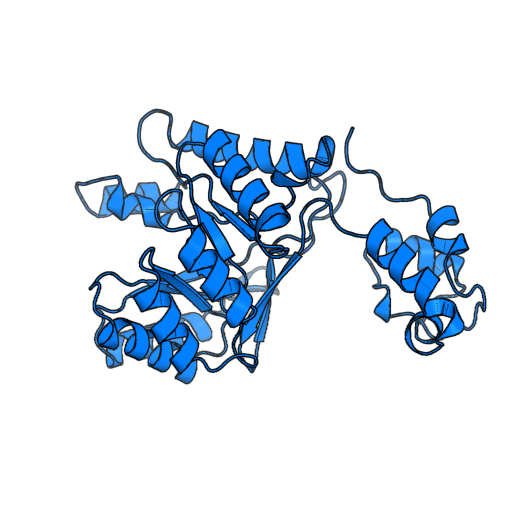 11.960 7.327 -4.561 1.00 98.38 217 ALA A O 1
ATOM 1719 N N . ALA A 1 218 ? 12.592 5.812 -3.019 1.00 98.00 218 ALA A N 1
ATOM 1720 C CA . ALA A 1 218 ? 13.970 6.275 -2.880 1.00 98.00 218 ALA A CA 1
ATOM 1721 C C . ALA A 1 218 ? 14.893 5.078 -2.571 1.00 98.00 218 ALA A C 1
ATOM 1723 O O . ALA A 1 218 ? 15.352 4.920 -1.435 1.00 98.00 218 ALA A O 1
ATOM 1724 N N . PRO A 1 219 ? 15.141 4.198 -3.564 1.00 96.12 219 PRO A N 1
ATOM 1725 C CA . PRO A 1 219 ? 15.936 2.990 -3.374 1.00 96.12 219 PRO A CA 1
ATOM 1726 C C . PRO A 1 219 ? 17.331 3.298 -2.827 1.00 96.12 219 PRO A C 1
ATOM 1728 O O . PRO A 1 219 ? 18.072 4.082 -3.415 1.00 96.12 219 PRO A O 1
ATOM 1731 N N . GLY A 1 220 ? 17.702 2.680 -1.706 1.00 96.00 220 GLY A N 1
ATOM 1732 C CA . GLY A 1 220 ? 19.027 2.884 -1.110 1.00 96.00 220 GLY A CA 1
ATOM 1733 C C . GLY A 1 220 ? 19.164 4.132 -0.225 1.00 96.00 220 GLY A C 1
ATOM 1734 O O . GLY A 1 220 ? 20.166 4.247 0.481 1.00 96.00 220 GLY A O 1
ATOM 1735 N N . ASP A 1 221 ? 18.157 5.010 -0.167 1.00 97.56 221 ASP A N 1
ATOM 1736 C CA . ASP A 1 221 ? 18.232 6.310 0.513 1.00 97.56 221 ASP A CA 1
ATOM 1737 C C . ASP A 1 221 ? 17.019 6.551 1.435 1.00 97.56 221 ASP A C 1
ATOM 1739 O O . ASP A 1 221 ? 16.001 7.138 1.059 1.00 97.56 221 ASP A O 1
ATOM 1743 N N . LEU A 1 222 ? 17.132 6.085 2.685 1.00 97.69 222 LEU A N 1
ATOM 1744 C CA . LEU A 1 222 ? 16.076 6.237 3.694 1.00 97.69 222 LEU A CA 1
ATOM 1745 C C . LEU A 1 222 ? 15.863 7.695 4.122 1.00 97.69 222 LEU A C 1
ATOM 1747 O O . LEU A 1 222 ? 14.744 8.055 4.493 1.00 97.69 222 LEU A O 1
ATOM 1751 N N . ASP A 1 223 ? 16.905 8.524 4.076 1.00 97.56 223 ASP A N 1
ATOM 1752 C CA . ASP A 1 223 ? 16.803 9.933 4.456 1.00 97.56 223 ASP A CA 1
ATOM 1753 C C . ASP A 1 223 ? 15.978 10.695 3.413 1.00 97.56 223 ASP A C 1
ATOM 1755 O O . ASP A 1 223 ? 15.051 11.433 3.768 1.00 97.56 223 ASP A O 1
ATOM 1759 N N . MET A 1 224 ? 16.235 10.446 2.124 1.00 98.50 224 MET A N 1
ATOM 1760 C CA . MET A 1 224 ? 15.413 10.970 1.034 1.00 98.50 224 MET A CA 1
ATOM 1761 C C . MET A 1 224 ? 13.976 10.446 1.105 1.00 98.50 224 MET A C 1
ATOM 1763 O O . MET A 1 224 ? 13.038 11.237 0.985 1.00 98.50 224 MET A O 1
ATOM 1767 N N . LEU A 1 225 ? 13.783 9.145 1.357 1.00 98.56 225 LEU A N 1
ATOM 1768 C CA . LEU A 1 225 ? 12.452 8.539 1.487 1.00 98.56 225 LEU A CA 1
ATOM 1769 C C . LEU A 1 225 ? 11.605 9.256 2.550 1.00 98.56 225 LEU A C 1
ATOM 1771 O O . LEU A 1 225 ? 10.462 9.642 2.299 1.00 98.56 225 LEU A O 1
ATOM 1775 N N . VAL A 1 226 ? 12.185 9.478 3.733 1.00 97.12 226 VAL A N 1
ATOM 1776 C CA . VAL A 1 226 ? 11.526 10.172 4.847 1.00 97.12 226 VAL A CA 1
ATOM 1777 C C . VAL A 1 226 ? 11.312 11.656 4.540 1.00 97.12 226 VAL A C 1
ATOM 1779 O O . VAL A 1 226 ? 10.262 12.205 4.885 1.00 97.12 226 VAL A O 1
ATOM 1782 N N . SER A 1 227 ? 12.272 12.312 3.883 1.00 98.12 227 SER A N 1
ATOM 1783 C CA . SER A 1 227 ? 12.154 13.714 3.463 1.00 98.12 227 SER A CA 1
ATOM 1784 C C . SER A 1 227 ? 10.979 13.923 2.499 1.00 98.12 227 SER A C 1
ATOM 1786 O O . SER A 1 227 ? 10.170 14.842 2.683 1.00 98.12 227 SER A O 1
ATOM 1788 N N . LEU A 1 228 ? 10.817 13.021 1.526 1.00 98.56 228 LEU A N 1
ATOM 1789 C CA . LEU A 1 228 ? 9.675 13.009 0.612 1.00 98.56 228 LEU A CA 1
ATOM 1790 C C . LEU A 1 228 ? 8.370 12.713 1.353 1.00 98.56 228 LEU A C 1
ATOM 1792 O O . LEU A 1 228 ? 7.398 13.443 1.168 1.00 98.56 228 LEU A O 1
ATOM 1796 N N . ALA A 1 229 ? 8.349 11.721 2.250 1.00 98.25 229 ALA A N 1
ATOM 1797 C CA . ALA A 1 229 ? 7.162 11.413 3.049 1.00 98.25 229 ALA A CA 1
ATOM 1798 C C . ALA A 1 229 ? 6.703 12.621 3.878 1.00 98.25 229 ALA A C 1
ATOM 1800 O O . ALA A 1 229 ? 5.509 12.929 3.914 1.00 98.25 229 ALA A O 1
ATOM 1801 N N . LYS A 1 230 ? 7.636 13.355 4.496 1.00 98.06 230 LYS A N 1
ATOM 1802 C CA . LYS A 1 230 ? 7.341 14.608 5.204 1.00 98.06 230 LYS A CA 1
ATOM 1803 C C . LYS A 1 230 ? 6.792 15.676 4.257 1.00 98.06 230 LYS A C 1
ATOM 1805 O O . LYS A 1 230 ? 5.760 16.270 4.551 1.00 98.06 230 LYS A O 1
ATOM 1810 N N . THR A 1 231 ? 7.463 15.908 3.133 1.00 98.25 231 THR A N 1
ATOM 1811 C CA . THR A 1 231 ? 7.079 16.942 2.158 1.00 98.25 231 THR A CA 1
ATOM 1812 C C . THR A 1 231 ? 5.679 16.694 1.600 1.00 98.25 231 THR A C 1
ATOM 1814 O O . THR A 1 231 ? 4.852 17.603 1.562 1.00 98.25 231 THR A O 1
ATOM 1817 N N . LEU A 1 232 ? 5.380 15.451 1.226 1.00 98.12 232 LEU A N 1
ATOM 1818 C CA . LEU A 1 232 ? 4.092 15.064 0.661 1.00 98.12 232 LEU A CA 1
ATOM 1819 C C . LEU A 1 232 ? 2.975 15.092 1.708 1.00 98.12 232 LEU A C 1
ATOM 1821 O O . LEU A 1 232 ? 1.892 15.610 1.434 1.00 98.12 232 LEU A O 1
ATOM 1825 N N . SER A 1 233 ? 3.237 14.603 2.921 1.00 97.12 233 SER A N 1
ATOM 1826 C CA . SER A 1 233 ? 2.209 14.590 3.966 1.00 97.12 233 SER A CA 1
ATOM 1827 C C . SER A 1 233 ? 1.926 15.972 4.552 1.00 97.12 233 SER A C 1
ATOM 1829 O O . SER A 1 233 ? 0.767 16.362 4.636 1.00 97.12 233 SER A O 1
ATOM 1831 N N . GLU A 1 234 ? 2.948 16.747 4.915 1.00 96.31 234 GLU A N 1
ATOM 1832 C CA . GLU A 1 234 ? 2.760 18.053 5.565 1.00 96.31 234 GLU A CA 1
ATOM 1833 C C . GLU A 1 234 ? 2.618 19.202 4.567 1.00 96.31 234 GLU A C 1
ATOM 1835 O O . GLU A 1 234 ? 1.817 20.107 4.783 1.00 96.31 234 GLU A O 1
ATOM 1840 N N . GLY A 1 235 ? 3.400 19.180 3.485 1.00 94.06 235 GLY A N 1
ATOM 1841 C CA . GLY A 1 235 ? 3.423 20.255 2.494 1.00 94.06 235 GLY A CA 1
ATOM 1842 C C . GLY A 1 235 ? 2.269 20.174 1.499 1.00 94.06 235 GLY A C 1
ATOM 1843 O O . GLY A 1 235 ? 1.694 21.201 1.148 1.00 94.06 235 GLY A O 1
ATOM 1844 N N . MET A 1 236 ? 1.904 18.962 1.067 1.00 95.88 236 MET A N 1
ATOM 1845 C CA . MET A 1 236 ? 0.835 18.750 0.076 1.00 95.88 236 MET A CA 1
ATOM 1846 C C . MET A 1 236 ? -0.481 18.255 0.695 1.00 95.88 236 MET A C 1
ATOM 1848 O O . MET A 1 236 ? -1.534 18.344 0.050 1.00 95.88 236 MET A O 1
ATOM 1852 N N . GLY A 1 237 ? -0.449 17.787 1.949 1.00 95.56 237 GLY A N 1
ATOM 1853 C CA . GLY A 1 237 ? -1.614 17.251 2.656 1.00 95.56 237 GLY A CA 1
ATOM 1854 C C . GLY A 1 237 ? -2.013 15.843 2.206 1.00 95.56 237 GLY A C 1
ATOM 1855 O O . GLY A 1 237 ? -3.182 15.488 2.324 1.00 95.56 237 GLY A O 1
ATOM 1856 N N . LEU A 1 238 ? -1.087 15.062 1.637 1.00 96.62 238 LEU A N 1
ATOM 1857 C CA . LEU A 1 238 ? -1.361 13.689 1.205 1.00 96.62 238 LEU A CA 1
ATOM 1858 C C . LEU A 1 238 ? -1.254 12.723 2.387 1.00 96.62 238 LEU A C 1
ATOM 1860 O O . LEU A 1 238 ? -0.176 12.507 2.941 1.00 96.62 238 LEU A O 1
ATOM 1864 N N . GLU A 1 239 ? -2.376 12.118 2.771 1.00 93.00 239 GLU A N 1
ATOM 1865 C CA . GLU A 1 239 ? -2.416 11.212 3.922 1.00 93.00 239 GLU A CA 1
ATOM 1866 C C . GLU A 1 239 ? -2.165 9.742 3.575 1.00 93.00 239 GLU A C 1
ATOM 1868 O O . GLU A 1 239 ? -1.784 8.981 4.470 1.00 93.00 239 GLU A O 1
ATOM 1873 N N . GLU A 1 240 ? -2.352 9.354 2.312 1.00 96.62 240 GLU A N 1
ATOM 1874 C CA . GLU A 1 240 ? -2.281 7.971 1.827 1.00 96.62 240 GLU A CA 1
ATOM 1875 C C . GLU A 1 240 ? -1.047 7.756 0.955 1.00 96.62 240 GLU A C 1
ATOM 1877 O O . GLU A 1 240 ? -1.086 7.765 -0.277 1.00 96.62 240 GLU A O 1
ATOM 1882 N N . LEU A 1 241 ? 0.073 7.578 1.649 1.00 98.62 241 LEU A N 1
ATOM 1883 C CA . LEU A 1 241 ? 1.377 7.323 1.057 1.00 98.62 241 LEU A CA 1
ATOM 1884 C C . LEU A 1 241 ? 1.775 5.860 1.255 1.00 98.62 241 LEU A C 1
ATOM 1886 O O . LEU A 1 241 ? 1.345 5.221 2.214 1.00 98.62 241 LEU A O 1
ATOM 1890 N N . VAL A 1 242 ? 2.630 5.350 0.375 1.00 98.81 242 VAL A N 1
ATOM 1891 C CA . VAL A 1 242 ? 3.264 4.025 0.478 1.00 98.81 242 VAL A CA 1
ATOM 1892 C C . VAL A 1 242 ? 4.772 4.202 0.305 1.00 98.81 242 VAL A C 1
ATOM 1894 O O . VAL A 1 242 ? 5.197 5.005 -0.519 1.00 98.81 242 VAL A O 1
ATOM 1897 N N . LEU A 1 243 ? 5.596 3.499 1.080 1.00 98.88 243 LEU A N 1
ATOM 1898 C CA . LEU A 1 243 ? 7.052 3.670 1.063 1.00 98.88 243 LEU A CA 1
ATOM 1899 C C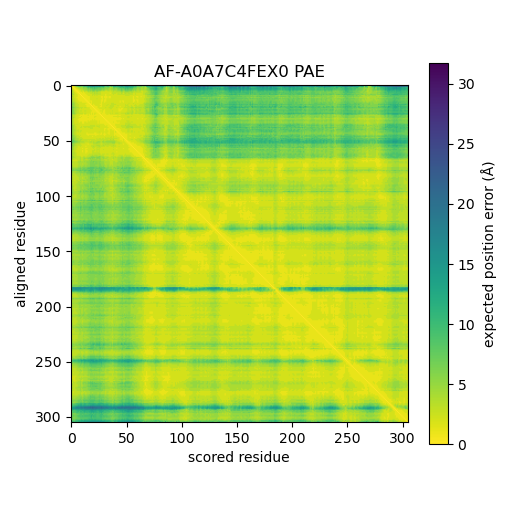 . LEU A 1 243 ? 7.738 2.499 0.360 1.00 98.88 243 LEU A C 1
ATOM 1901 O O . LEU A 1 243 ? 7.570 1.349 0.766 1.00 98.88 243 LEU A O 1
ATOM 1905 N N . ASP A 1 244 ? 8.562 2.808 -0.634 1.00 98.56 244 ASP A N 1
ATOM 1906 C CA . ASP A 1 244 ? 9.480 1.877 -1.286 1.00 98.56 244 ASP A CA 1
ATOM 1907 C C . ASP A 1 244 ? 10.939 2.305 -1.006 1.00 98.56 244 ASP A C 1
ATOM 1909 O O . ASP A 1 244 ? 11.465 3.223 -1.650 1.00 98.56 244 ASP A O 1
ATOM 1913 N N . PRO A 1 245 ? 11.614 1.672 -0.023 1.00 98.00 245 PRO A N 1
ATOM 1914 C CA . PRO A 1 245 ? 13.039 1.888 0.235 1.00 98.00 245 PRO A CA 1
ATOM 1915 C C . PRO A 1 245 ? 13.961 1.144 -0.750 1.00 98.00 245 PRO A C 1
ATOM 1917 O O . PRO A 1 245 ? 15.184 1.257 -0.636 1.00 98.00 245 PRO A O 1
ATOM 1920 N N . GLY A 1 246 ? 13.404 0.382 -1.697 1.00 96.25 246 GLY A N 1
ATOM 1921 C CA . GLY A 1 246 ? 14.113 -0.407 -2.700 1.00 96.25 246 GLY A CA 1
ATOM 1922 C C . GLY A 1 246 ? 14.369 -1.861 -2.293 1.00 96.25 246 GLY A C 1
ATOM 1923 O O . GLY A 1 246 ? 14.690 -2.162 -1.141 1.00 96.25 246 GLY A O 1
ATOM 1924 N N . CYS A 1 247 ? 14.279 -2.758 -3.277 1.00 95.75 247 CYS A N 1
ATOM 1925 C CA . CYS A 1 247 ? 14.777 -4.132 -3.208 1.00 95.75 247 CYS A CA 1
ATOM 1926 C C . CYS A 1 247 ? 16.122 -4.194 -3.942 1.00 95.75 247 CYS A C 1
ATOM 1928 O O . CYS A 1 247 ? 16.161 -4.182 -5.169 1.00 95.75 247 CYS A O 1
ATOM 1930 N N . LEU A 1 248 ? 17.228 -4.191 -3.199 1.00 93.38 248 LEU A N 1
ATOM 1931 C CA . LEU A 1 248 ? 18.572 -4.077 -3.771 1.00 93.38 248 LEU A CA 1
ATOM 1932 C C . LEU A 1 248 ? 19.253 -5.437 -3.920 1.00 93.38 248 LEU A C 1
ATOM 1934 O O . LEU A 1 248 ? 19.174 -6.286 -3.031 1.00 93.38 248 LEU A O 1
ATOM 1938 N N . VAL A 1 249 ? 20.004 -5.602 -5.005 1.00 90.12 249 VAL A N 1
ATOM 1939 C CA . VAL A 1 249 ? 20.775 -6.819 -5.315 1.00 90.12 249 VAL A CA 1
ATOM 1940 C C . VAL A 1 249 ? 22.285 -6.619 -5.211 1.00 90.12 249 VAL A C 1
ATOM 1942 O O . VAL A 1 249 ? 22.780 -5.509 -5.021 1.00 90.12 249 VAL A O 1
ATOM 1945 N N . GLY A 1 250 ? 23.030 -7.722 -5.306 1.00 85.75 250 GLY A N 1
ATOM 1946 C CA . GLY A 1 250 ? 24.488 -7.729 -5.196 1.00 85.75 250 GLY A CA 1
ATOM 1947 C C . GLY A 1 250 ? 25.000 -7.719 -3.748 1.00 85.75 250 GLY A C 1
ATOM 1948 O O . GLY A 1 250 ? 24.224 -7.890 -2.798 1.00 85.75 250 GLY A O 1
ATOM 1949 N N . PRO A 1 251 ? 26.323 -7.565 -3.548 1.00 87.75 251 PRO A N 1
ATOM 1950 C CA . PRO A 1 251 ? 26.939 -7.601 -2.223 1.00 87.75 251 PRO A CA 1
ATOM 1951 C C . PRO A 1 251 ? 26.316 -6.575 -1.266 1.00 87.75 251 PRO A C 1
ATOM 1953 O O . PRO A 1 251 ? 26.421 -5.370 -1.465 1.00 87.75 251 PRO A O 1
ATOM 1956 N N . GLY A 1 252 ? 25.654 -7.063 -0.214 1.00 90.19 252 GLY A N 1
ATOM 1957 C CA . GLY A 1 252 ? 24.982 -6.225 0.784 1.00 90.19 252 GLY A CA 1
ATOM 1958 C C . GLY A 1 252 ? 23.572 -5.749 0.410 1.00 90.19 252 GLY A C 1
ATOM 1959 O O . GLY A 1 252 ? 22.892 -5.214 1.285 1.00 90.19 252 GLY A O 1
ATOM 1960 N N . GLY A 1 253 ? 23.088 -5.994 -0.813 1.00 92.19 253 GLY A N 1
ATOM 1961 C CA . GLY A 1 253 ? 21.764 -5.555 -1.275 1.00 92.19 253 GLY A CA 1
ATOM 1962 C C . GLY A 1 253 ? 20.607 -6.168 -0.478 1.00 92.19 253 GLY A C 1
ATOM 1963 O O . GLY A 1 253 ? 19.785 -5.446 0.090 1.00 92.19 253 GLY A O 1
ATOM 1964 N N . LEU A 1 254 ? 20.594 -7.498 -0.316 1.00 92.12 254 LEU A N 1
ATOM 1965 C CA . LEU A 1 254 ? 19.587 -8.184 0.508 1.00 92.12 254 LEU A CA 1
ATOM 1966 C C . LEU A 1 254 ? 19.653 -7.728 1.974 1.00 92.12 254 LEU A C 1
ATOM 1968 O O . LEU A 1 254 ? 18.628 -7.477 2.605 1.00 92.12 254 LEU A O 1
ATOM 1972 N N . SER A 1 255 ? 20.868 -7.560 2.509 1.00 94.88 255 SER A N 1
ATOM 1973 C CA . SER A 1 255 ? 21.066 -7.057 3.872 1.00 94.88 255 SER A CA 1
ATOM 1974 C C . SER A 1 255 ? 20.520 -5.640 4.039 1.00 94.88 255 SER A C 1
ATOM 1976 O O . SER A 1 255 ? 19.942 -5.339 5.083 1.00 94.88 255 SER A O 1
ATOM 1978 N N . TYR A 1 256 ? 20.709 -4.762 3.049 1.00 95.44 256 TYR A N 1
ATOM 1979 C CA . TYR A 1 256 ? 20.112 -3.431 3.051 1.00 95.44 256 TYR A CA 1
ATOM 1980 C C . TYR A 1 256 ? 18.589 -3.533 3.029 1.00 95.44 256 TYR A C 1
ATOM 1982 O O . TYR A 1 256 ? 17.947 -2.940 3.891 1.00 95.44 256 TYR A O 1
ATOM 1990 N N . THR A 1 257 ? 18.036 -4.327 2.107 1.00 95.62 257 THR A N 1
ATOM 1991 C CA . THR A 1 257 ? 16.591 -4.517 1.927 1.00 95.62 257 THR A CA 1
ATOM 1992 C C . THR A 1 257 ? 15.953 -4.964 3.243 1.00 95.62 257 THR A C 1
ATOM 1994 O O . THR A 1 257 ? 15.182 -4.220 3.842 1.00 95.62 257 THR A O 1
ATOM 1997 N N . VAL A 1 258 ? 16.368 -6.098 3.815 1.00 95.81 258 VAL A N 1
ATOM 1998 C CA . VAL A 1 258 ? 15.808 -6.594 5.088 1.00 95.81 258 VAL A CA 1
ATOM 1999 C C . VAL A 1 258 ? 15.928 -5.557 6.211 1.00 95.81 258 VAL A C 1
ATOM 2001 O O . VAL A 1 258 ? 14.977 -5.351 6.975 1.00 95.81 258 VAL A O 1
ATOM 2004 N N . LYS A 1 259 ? 17.070 -4.859 6.301 1.00 97.06 259 LYS A N 1
ATOM 2005 C CA . LYS A 1 259 ? 17.296 -3.815 7.309 1.00 97.06 259 LYS A CA 1
ATOM 2006 C C . LYS A 1 259 ? 16.348 -2.630 7.124 1.00 97.06 259 LYS A C 1
ATOM 2008 O O . LYS A 1 259 ? 15.753 -2.194 8.105 1.00 97.06 259 LYS A O 1
ATOM 2013 N N . ALA A 1 260 ? 16.191 -2.125 5.904 1.00 97.94 260 ALA A N 1
ATOM 2014 C CA . ALA A 1 260 ? 15.373 -0.958 5.592 1.00 97.94 260 ALA A CA 1
ATOM 2015 C C . ALA A 1 260 ? 13.898 -1.189 5.950 1.00 97.94 260 ALA A C 1
ATOM 2017 O O . ALA A 1 260 ? 13.316 -0.396 6.693 1.00 97.94 260 ALA A O 1
ATOM 2018 N N . TYR A 1 261 ? 13.322 -2.318 5.524 1.00 97.81 261 TYR A N 1
ATOM 2019 C CA . TYR A 1 261 ? 11.932 -2.666 5.844 1.00 97.81 261 TYR A CA 1
ATOM 2020 C C . TYR A 1 261 ? 11.736 -2.883 7.349 1.00 97.81 261 TYR A C 1
ATOM 2022 O O . TYR A 1 261 ? 10.769 -2.384 7.932 1.00 97.81 261 TYR A O 1
ATOM 2030 N N . SER A 1 262 ? 12.681 -3.569 8.002 1.00 97.25 262 SER A N 1
ATOM 2031 C CA . SER A 1 262 ? 12.636 -3.796 9.453 1.00 97.25 262 SER A CA 1
ATOM 2032 C C . SER A 1 262 ? 12.727 -2.487 10.238 1.00 97.25 262 SER A C 1
ATOM 2034 O O . SER A 1 262 ? 11.980 -2.290 11.195 1.00 97.25 262 SER A O 1
ATOM 2036 N N . TRP A 1 263 ? 13.608 -1.571 9.831 1.00 97.50 263 TRP A N 1
ATOM 2037 C CA . TRP A 1 263 ? 13.780 -0.268 10.473 1.00 97.50 263 TRP A CA 1
ATOM 2038 C C . TRP A 1 263 ? 12.566 0.628 10.288 1.00 97.50 263 TRP A C 1
ATOM 2040 O O . TRP A 1 263 ? 12.087 1.171 11.280 1.00 97.50 263 TRP A O 1
ATOM 2050 N N . LEU A 1 264 ? 12.031 0.753 9.071 1.00 98.00 264 LEU A N 1
ATOM 2051 C CA . LEU A 1 264 ? 10.817 1.538 8.831 1.00 98.00 264 LEU A CA 1
ATOM 2052 C C . LEU A 1 264 ? 9.655 1.006 9.672 1.00 98.00 264 LEU A C 1
ATOM 2054 O O . LEU A 1 264 ? 8.983 1.774 10.363 1.00 98.00 264 LEU A O 1
ATOM 2058 N N . ARG A 1 265 ? 9.479 -0.319 9.720 1.00 96.94 265 ARG A N 1
ATOM 2059 C CA . ARG A 1 265 ? 8.453 -0.923 10.569 1.00 96.94 265 ARG A CA 1
ATOM 2060 C C . ARG A 1 265 ? 8.695 -0.670 12.054 1.00 96.94 265 ARG A C 1
ATOM 2062 O O . ARG A 1 265 ? 7.760 -0.306 12.765 1.00 96.94 265 ARG A O 1
ATOM 2069 N N . TYR A 1 266 ? 9.922 -0.844 12.532 1.00 96.44 266 TYR A N 1
ATOM 2070 C CA . TYR A 1 266 ? 10.262 -0.565 13.923 1.00 96.44 266 TYR A CA 1
ATOM 2071 C C . TYR A 1 266 ? 9.966 0.899 14.274 1.00 96.44 266 TYR A C 1
ATOM 2073 O O . TYR A 1 266 ? 9.284 1.175 15.258 1.00 96.44 266 TYR A O 1
ATOM 2081 N N . LYS A 1 267 ? 10.400 1.839 13.429 1.00 96.62 267 LYS A N 1
ATOM 2082 C CA . LYS A 1 267 ? 10.158 3.271 13.616 1.00 96.62 267 LYS A CA 1
ATOM 2083 C C . LYS A 1 267 ? 8.672 3.613 13.655 1.00 96.62 267 LYS A C 1
ATOM 2085 O O . LYS A 1 267 ? 8.261 4.387 14.516 1.00 96.62 267 LYS A O 1
ATOM 2090 N N . ALA A 1 268 ? 7.870 3.009 12.784 1.00 95.56 268 ALA A N 1
ATOM 2091 C CA . ALA A 1 268 ? 6.426 3.188 12.798 1.00 95.56 268 ALA A CA 1
ATOM 2092 C C . ALA A 1 268 ? 5.795 2.647 14.090 1.00 95.56 268 ALA A C 1
ATOM 2094 O O . ALA A 1 268 ? 5.054 3.358 14.754 1.00 95.56 268 ALA A O 1
ATOM 2095 N N . ALA A 1 269 ? 6.105 1.406 14.471 1.00 93.44 269 ALA A N 1
ATOM 2096 C CA . ALA A 1 269 ? 5.393 0.698 15.537 1.00 93.44 269 ALA A CA 1
ATOM 2097 C C . ALA A 1 269 ? 5.921 0.965 16.962 1.00 93.44 269 ALA A C 1
ATOM 2099 O O . ALA A 1 269 ? 5.156 0.845 17.913 1.00 93.44 269 ALA A O 1
ATOM 2100 N N . TYR A 1 270 ? 7.201 1.308 17.143 1.00 91.62 270 TYR A N 1
ATOM 2101 C CA . TYR A 1 270 ? 7.850 1.411 18.469 1.00 91.62 270 TYR A CA 1
ATOM 2102 C C . TYR A 1 270 ? 8.309 2.823 18.811 1.00 91.62 270 TYR A C 1
ATOM 2104 O O . TYR A 1 270 ? 8.372 3.183 19.991 1.00 91.62 270 TYR A O 1
ATOM 2112 N N . ASP A 1 271 ? 8.637 3.612 17.793 1.00 93.69 271 ASP A N 1
ATOM 2113 C CA . ASP A 1 271 ? 8.972 5.023 17.973 1.00 93.69 271 ASP A CA 1
ATOM 2114 C C . ASP A 1 271 ? 7.777 5.925 17.622 1.00 93.69 271 ASP A C 1
ATOM 2116 O O . ASP A 1 271 ? 7.853 7.135 17.821 1.00 93.69 271 ASP A O 1
ATOM 2120 N N . LEU A 1 272 ? 6.674 5.344 17.116 1.00 91.69 272 LEU A N 1
ATOM 2121 C CA . LEU A 1 272 ? 5.481 6.053 16.629 1.00 91.69 272 LEU A CA 1
ATOM 2122 C C . LEU A 1 272 ? 5.845 7.185 15.661 1.00 91.69 272 LEU A C 1
ATOM 2124 O O . LEU A 1 272 ? 5.230 8.255 15.634 1.00 91.69 272 LEU A O 1
ATOM 2128 N N . TRP A 1 273 ? 6.898 6.962 14.871 1.00 94.44 273 TRP A N 1
ATOM 2129 C CA . TRP A 1 273 ? 7.442 7.990 14.009 1.00 94.44 273 TRP A CA 1
ATOM 2130 C C . TRP A 1 273 ? 6.568 8.142 12.770 1.00 94.44 273 TRP A C 1
ATOM 2132 O O . TRP A 1 273 ? 6.605 7.320 11.855 1.00 94.44 273 TRP A O 1
ATOM 2142 N N . LYS A 1 274 ? 5.795 9.231 12.734 1.00 93.25 274 LYS A N 1
ATOM 2143 C CA . LYS A 1 274 ? 4.772 9.475 11.708 1.00 93.25 274 LYS A CA 1
ATOM 2144 C C . LYS A 1 274 ? 5.254 9.353 10.257 1.00 93.25 274 LYS A C 1
ATOM 2146 O O . LYS A 1 274 ? 4.476 8.931 9.414 1.00 93.25 274 LYS A O 1
ATOM 2151 N N . TYR A 1 275 ? 6.514 9.676 9.951 1.00 95.69 275 TYR A N 1
ATOM 2152 C CA . TYR A 1 275 ? 7.029 9.607 8.574 1.00 95.69 275 TYR A CA 1
ATOM 2153 C C . TYR A 1 275 ? 7.382 8.187 8.117 1.00 95.69 275 TYR A C 1
ATOM 2155 O O . TYR A 1 275 ? 7.496 7.950 6.922 1.00 95.69 275 TYR A O 1
ATOM 2163 N N . ALA A 1 276 ? 7.512 7.243 9.051 1.00 96.69 276 ALA A N 1
ATOM 2164 C CA . ALA A 1 276 ? 7.613 5.817 8.755 1.00 96.69 276 ALA A CA 1
ATOM 2165 C C . ALA A 1 276 ? 6.248 5.104 8.849 1.00 96.69 276 ALA A C 1
ATOM 2167 O O . ALA A 1 276 ? 6.145 3.927 8.516 1.00 96.69 276 ALA A O 1
ATOM 2168 N N . GLY A 1 277 ? 5.200 5.804 9.304 1.00 96.62 277 GLY A N 1
ATOM 2169 C CA . GLY A 1 277 ? 3.866 5.275 9.607 1.00 96.62 277 GLY A CA 1
ATOM 2170 C C . GLY A 1 277 ? 2.997 4.954 8.390 1.00 96.62 277 GLY A C 1
ATOM 2171 O O . GLY A 1 277 ? 1.787 5.160 8.433 1.00 96.62 277 GLY A O 1
ATOM 2172 N N . TYR A 1 278 ? 3.591 4.457 7.310 1.00 98.25 278 TYR A N 1
ATOM 2173 C CA . TYR A 1 278 ? 2.934 4.173 6.035 1.00 98.25 278 TYR A CA 1
ATOM 2174 C C . TYR A 1 278 ? 3.181 2.715 5.610 1.00 98.25 278 TYR A C 1
ATOM 2176 O O . TYR A 1 278 ? 4.178 2.118 6.034 1.00 98.25 278 TYR A O 1
ATOM 2184 N N . PRO A 1 279 ? 2.283 2.100 4.814 1.00 98.31 279 PRO A N 1
ATOM 2185 C CA . PRO A 1 279 ? 2.527 0.790 4.221 1.00 98.31 279 PRO A CA 1
ATOM 2186 C C . PRO A 1 279 ? 3.863 0.748 3.469 1.00 98.31 279 PRO A C 1
ATOM 2188 O O . PRO A 1 279 ? 4.294 1.750 2.902 1.00 98.31 279 PRO A O 1
ATOM 2191 N N . LEU A 1 280 ? 4.493 -0.426 3.441 1.00 98.38 280 LEU A N 1
ATOM 2192 C CA . LEU A 1 280 ? 5.715 -0.665 2.675 1.00 98.38 280 LEU A CA 1
ATOM 2193 C C . LEU A 1 280 ? 5.370 -1.427 1.394 1.00 98.38 280 LEU A C 1
ATOM 2195 O O . LEU A 1 280 ? 4.573 -2.367 1.449 1.00 98.38 280 LEU A O 1
ATOM 2199 N N . LEU A 1 281 ? 5.983 -1.045 0.277 1.00 98.19 281 LEU A N 1
ATOM 2200 C CA . LEU A 1 281 ? 5.881 -1.737 -1.007 1.00 98.19 281 LEU A CA 1
ATOM 2201 C C . LEU A 1 281 ? 7.243 -2.316 -1.368 1.00 98.19 281 LEU A C 1
ATOM 2203 O O . LEU A 1 281 ? 8.199 -1.562 -1.487 1.00 98.19 281 LEU A O 1
ATOM 2207 N N . ALA A 1 282 ? 7.292 -3.631 -1.576 1.00 96.75 282 ALA A N 1
ATOM 2208 C CA . ALA A 1 282 ? 8.456 -4.316 -2.118 1.00 96.75 282 ALA A CA 1
ATOM 2209 C C . ALA A 1 282 ? 8.325 -4.517 -3.621 1.00 96.75 282 ALA A C 1
ATOM 2211 O O . ALA A 1 282 ? 7.273 -4.923 -4.114 1.00 96.75 282 ALA A O 1
ATOM 2212 N N . THR A 1 283 ? 9.418 -4.257 -4.335 1.00 95.31 283 THR A N 1
ATOM 2213 C CA . THR A 1 283 ? 9.519 -4.393 -5.787 1.00 95.31 283 THR A CA 1
ATOM 2214 C C . THR A 1 283 ? 10.663 -5.342 -6.174 1.00 95.31 283 THR A C 1
ATOM 2216 O O . THR A 1 283 ? 11.640 -4.900 -6.783 1.00 95.31 283 THR A O 1
ATOM 2219 N N . PRO A 1 284 ? 10.579 -6.660 -5.873 1.00 94.69 284 PRO A N 1
ATOM 2220 C CA . PRO A 1 284 ? 11.594 -7.634 -6.298 1.00 94.69 284 PRO A CA 1
ATOM 2221 C C . PRO A 1 284 ? 11.908 -7.564 -7.798 1.00 94.69 284 PRO A C 1
ATOM 2223 O O . PRO A 1 284 ? 13.070 -7.612 -8.191 1.00 94.69 284 PRO A O 1
ATOM 2226 N N . ILE A 1 285 ? 10.886 -7.297 -8.621 1.00 93.69 285 ILE A N 1
ATOM 2227 C CA . ILE A 1 285 ? 10.994 -7.086 -10.073 1.00 93.69 285 ILE A CA 1
ATOM 2228 C C . ILE A 1 285 ? 11.986 -5.981 -10.481 1.00 93.69 285 ILE A C 1
ATOM 2230 O O . ILE A 1 285 ? 12.484 -5.964 -11.606 1.00 93.69 285 ILE A O 1
ATOM 2234 N N . SER A 1 286 ? 12.332 -5.056 -9.583 1.00 92.38 286 SER A N 1
ATOM 2235 C CA . SER A 1 286 ? 13.348 -4.033 -9.856 1.00 92.38 286 SER A CA 1
ATOM 2236 C C . SER A 1 286 ? 14.730 -4.631 -10.153 1.00 92.38 286 SER A C 1
ATOM 2238 O O . SER A 1 286 ? 15.553 -3.956 -10.779 1.00 92.38 286 SER A O 1
ATOM 2240 N N . VAL A 1 287 ? 14.983 -5.899 -9.802 1.00 92.62 287 VAL A N 1
ATOM 2241 C CA . VAL A 1 287 ? 16.224 -6.605 -10.149 1.00 92.62 287 VAL A CA 1
ATOM 2242 C C . VAL A 1 287 ? 16.524 -6.597 -11.648 1.00 92.62 287 VAL A C 1
ATOM 2244 O O . VAL A 1 287 ? 17.683 -6.441 -12.034 1.00 92.62 287 VAL A O 1
ATOM 2247 N N . TRP A 1 288 ? 15.492 -6.655 -12.496 1.00 91.12 288 TRP A N 1
ATOM 2248 C CA . TRP A 1 288 ? 15.627 -6.640 -13.956 1.00 91.12 288 TRP A CA 1
ATOM 2249 C C . TRP A 1 288 ? 16.218 -5.331 -14.498 1.00 91.12 288 TRP A C 1
ATOM 2251 O O . TRP A 1 288 ? 16.641 -5.273 -15.649 1.00 91.12 288 TRP A O 1
ATOM 2261 N N . THR A 1 289 ? 16.270 -4.283 -13.672 1.00 88.81 289 THR A N 1
ATOM 2262 C CA . THR A 1 289 ? 16.922 -3.001 -13.992 1.00 88.81 289 THR A CA 1
ATOM 2263 C C . THR A 1 289 ? 18.281 -2.823 -13.315 1.00 88.81 289 THR A C 1
ATOM 2265 O O . THR A 1 289 ? 19.058 -1.960 -13.714 1.00 88.81 289 THR A O 1
ATOM 2268 N N . GLN A 1 290 ? 18.581 -3.629 -12.294 1.00 88.56 290 GLN A N 1
ATOM 2269 C CA . GLN A 1 290 ? 19.805 -3.524 -11.493 1.00 88.56 290 GLN A CA 1
ATOM 2270 C C . GLN A 1 290 ? 20.893 -4.500 -11.950 1.00 88.56 290 GLN A C 1
ATOM 2272 O O . GLN A 1 290 ? 22.072 -4.289 -11.665 1.00 88.56 290 GLN A O 1
ATOM 2277 N N . MET A 1 291 ? 20.510 -5.575 -12.640 1.00 85.38 291 MET A N 1
ATOM 2278 C CA . MET A 1 291 ? 21.417 -6.629 -13.081 1.00 85.38 291 MET A CA 1
ATOM 2279 C C . MET A 1 291 ? 21.312 -6.863 -14.582 1.00 85.38 291 MET A C 1
ATOM 2281 O O . MET A 1 291 ? 20.260 -6.703 -15.192 1.00 85.38 291 MET A O 1
ATOM 2285 N N . SER A 1 292 ? 22.427 -7.292 -15.164 1.00 84.25 292 SER A N 1
ATOM 2286 C CA . SER A 1 292 ? 22.505 -7.824 -16.524 1.00 84.25 292 SER A CA 1
ATOM 2287 C C . SER A 1 292 ? 23.185 -9.192 -16.464 1.00 84.25 292 SER A C 1
ATOM 2289 O O . SER A 1 292 ? 24.026 -9.417 -15.592 1.00 84.25 292 SER A O 1
ATOM 2291 N N . GLY A 1 293 ? 22.806 -10.124 -17.338 1.00 86.00 293 GLY A N 1
ATOM 2292 C CA . GLY A 1 293 ? 23.345 -11.488 -17.314 1.00 86.00 293 GLY A CA 1
ATOM 2293 C C . GLY A 1 293 ? 22.370 -12.540 -17.838 1.00 86.00 293 GLY A C 1
ATOM 2294 O O . GLY A 1 293 ? 21.428 -12.204 -18.558 1.00 86.00 293 GLY A O 1
ATOM 2295 N N . ASP A 1 294 ? 22.609 -13.810 -17.482 1.00 91.00 294 ASP A N 1
ATOM 2296 C CA . ASP A 1 294 ? 21.682 -14.912 -17.780 1.00 91.00 294 ASP A CA 1
ATOM 2297 C C . ASP A 1 294 ? 20.326 -14.605 -17.112 1.00 91.00 294 ASP A C 1
ATOM 2299 O O . ASP A 1 294 ? 20.282 -14.367 -15.901 1.00 91.00 294 ASP A O 1
ATOM 2303 N N . PRO A 1 295 ? 19.209 -14.610 -17.863 1.00 92.50 295 PRO A N 1
ATOM 2304 C CA . PRO A 1 295 ? 17.884 -14.360 -17.304 1.00 92.50 295 PRO A CA 1
ATOM 2305 C C . PRO A 1 295 ? 17.541 -15.240 -16.098 1.00 92.50 295 PRO A C 1
ATOM 2307 O O . PRO A 1 295 ? 16.829 -14.793 -15.204 1.00 92.50 295 PRO A O 1
ATOM 2310 N N . ARG A 1 296 ? 18.064 -16.470 -16.026 1.00 92.31 296 ARG A N 1
ATOM 2311 C CA . ARG A 1 296 ? 17.838 -17.364 -14.882 1.00 92.31 296 ARG A CA 1
ATOM 2312 C C . ARG A 1 296 ? 18.471 -16.836 -13.603 1.00 92.31 296 ARG A C 1
ATOM 2314 O O . ARG A 1 296 ? 17.872 -16.992 -12.544 1.00 92.31 296 ARG A O 1
ATOM 2321 N N . ASP A 1 297 ? 19.633 -16.196 -13.689 1.00 89.19 297 ASP A N 1
ATOM 2322 C CA . ASP A 1 297 ? 20.284 -15.598 -12.522 1.00 89.19 2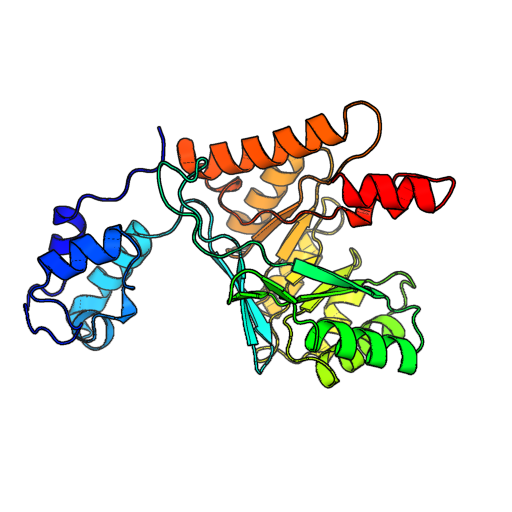97 ASP A CA 1
ATOM 2323 C C . ASP A 1 297 ? 19.468 -14.407 -12.009 1.00 89.19 297 ASP A C 1
ATOM 2325 O O . ASP A 1 297 ? 19.261 -14.263 -10.804 1.00 89.19 297 ASP A O 1
ATOM 2329 N N . VAL A 1 298 ? 18.938 -13.590 -12.925 1.00 91.19 298 VAL A N 1
ATOM 2330 C CA . VAL A 1 298 ? 18.059 -12.458 -12.593 1.00 91.19 298 VAL A CA 1
ATOM 2331 C C . VAL A 1 298 ? 16.765 -12.948 -11.929 1.00 91.19 298 VAL A C 1
ATOM 2333 O O . VAL A 1 298 ? 16.383 -12.424 -10.885 1.00 91.19 298 VAL A O 1
ATOM 2336 N N . MET A 1 299 ? 16.147 -14.008 -12.463 1.00 91.38 299 MET A N 1
ATOM 2337 C CA . MET A 1 299 ? 14.965 -14.649 -11.867 1.00 91.38 299 MET A CA 1
ATOM 2338 C C . MET A 1 299 ? 15.236 -15.205 -10.464 1.00 91.38 299 MET A C 1
ATOM 2340 O O . MET A 1 299 ? 14.386 -15.099 -9.582 1.00 91.38 299 MET A O 1
ATOM 2344 N N . TRP A 1 300 ? 16.412 -15.798 -10.235 1.00 90.19 300 TRP A N 1
ATOM 2345 C CA . TRP A 1 300 ? 16.789 -16.274 -8.904 1.00 90.19 300 TRP A CA 1
ATOM 2346 C C . TRP A 1 300 ? 16.894 -15.132 -7.900 1.00 90.19 300 TRP A C 1
ATOM 2348 O O . TRP A 1 300 ? 16.420 -15.271 -6.775 1.00 90.19 300 TRP A O 1
ATOM 2358 N N . TRP A 1 301 ? 17.469 -14.000 -8.300 1.00 89.44 301 TRP A N 1
ATOM 2359 C CA . TRP A 1 301 ? 17.514 -12.818 -7.445 1.00 89.44 301 TRP A CA 1
ATOM 2360 C C . TRP A 1 301 ? 16.132 -12.223 -7.182 1.00 89.44 301 TRP A C 1
ATOM 2362 O O . TRP A 1 301 ? 15.865 -11.840 -6.046 1.00 89.44 301 TRP A O 1
ATOM 2372 N N . GLU A 1 302 ? 15.247 -12.196 -8.181 1.00 91.56 302 GLU A N 1
ATOM 2373 C CA . GLU A 1 302 ? 13.852 -11.782 -7.989 1.00 91.56 302 GLU A CA 1
ATOM 2374 C C . GLU A 1 302 ? 13.143 -12.657 -6.949 1.00 91.56 302 GLU A C 1
ATOM 2376 O O . GLU A 1 302 ? 12.422 -12.142 -6.106 1.00 91.56 302 GLU A O 1
ATOM 2381 N N . ALA A 1 303 ? 13.380 -13.972 -6.967 1.00 88.88 303 ALA A N 1
ATOM 2382 C CA . ALA A 1 303 ? 12.755 -14.910 -6.034 1.00 88.88 303 ALA A CA 1
ATOM 2383 C C . ALA A 1 303 ? 13.303 -14.831 -4.594 1.00 88.88 303 ALA A C 1
ATOM 2385 O O . ALA A 1 303 ? 12.655 -15.319 -3.667 1.00 88.88 303 ALA A O 1
ATOM 2386 N N . ILE A 1 304 ? 14.508 -14.286 -4.405 1.00 86.00 304 ILE A N 1
ATOM 2387 C CA . ILE A 1 304 ? 15.156 -14.152 -3.089 1.00 86.00 304 ILE A CA 1
ATOM 2388 C C . ILE A 1 304 ? 14.703 -12.879 -2.357 1.00 86.00 304 ILE A C 1
ATOM 2390 O O . ILE A 1 304 ? 14.721 -12.856 -1.122 1.00 86.00 304 ILE A O 1
ATOM 2394 N N . LEU A 1 305 ? 14.361 -11.825 -3.104 1.00 83.62 305 LEU A N 1
ATOM 2395 C CA . LEU A 1 305 ? 13.980 -10.503 -2.592 1.00 83.62 305 LEU A CA 1
ATOM 2396 C C . LEU A 1 305 ? 12.533 -10.453 -2.088 1.00 83.62 305 LEU A C 1
ATOM 2398 O O . LEU A 1 305 ? 12.326 -9.755 -1.067 1.00 83.62 305 LEU A O 1
#

Mean predicted aligned error: 4.3 Å

Organism: Thermofilum pendens (NCBI:txid2269)

Solvent-accessible surface area (backbone atoms only — not comparable to full-atom values): 16435 Å² total; per-residue (Å²): 99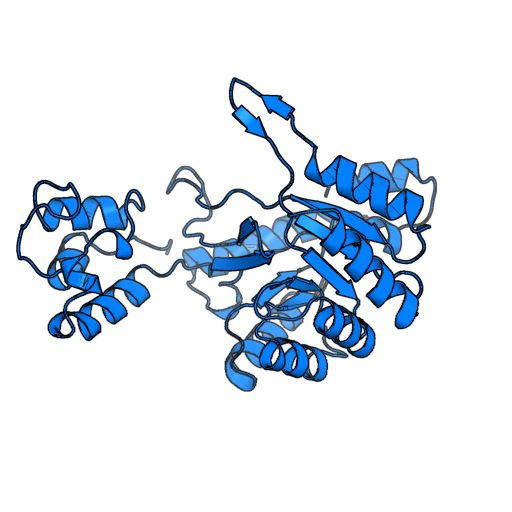,68,63,70,76,73,54,48,64,66,51,33,70,51,46,87,72,72,49,77,42,83,57,76,33,89,28,46,61,55,43,24,48,37,39,68,70,65,76,46,59,79,82,50,34,56,67,45,74,74,35,74,91,32,45,68,35,43,54,51,49,54,63,70,66,55,43,41,16,34,64,40,73,32,22,25,85,79,32,73,49,56,42,35,42,36,48,65,79,51,63,88,81,44,76,82,52,56,71,86,76,46,62,53,80,48,51,31,77,53,52,71,70,58,45,40,51,49,33,39,51,50,65,67,41,70,44,80,55,95,94,39,79,46,66,64,51,32,37,30,45,31,56,79,70,80,46,55,66,43,35,24,50,44,50,46,50,39,58,77,50,32,53,55,16,41,30,45,37,41,73,48,56,69,46,51,50,46,32,47,64,69,55,48,58,82,50,35,25,37,35,39,35,38,27,34,98,89,40,36,67,63,39,47,52,50,27,62,74,61,68,32,36,38,26,38,47,25,63,86,33,67,68,60,39,37,52,48,41,43,44,41,35,73,73,70,62,50,85,47,50,31,42,24,59,44,48,44,74,69,95,61,15,55,61,48,27,59,47,50,58,50,48,36,44,40,35,6,18,29,66,62,34,70,62,39,18,40,23,76,53,86,44,33,74,51,36,74,78,76,57,86,76,62,66,66,60,50,51,51,52,34,74,73,96

Nearest PDB structures (foldseek):
  4c1n-assembly2_G  TM=8.831E-01  e=1.317E-22  Carboxydothermus hydrogenoformans
  4djf-assembly1_E  TM=6.656E-01  e=5.444E-22  Neomoorella thermoacetica
  2h9a-assembly1_A  TM=9.151E-01  e=7.750E-17  Carboxydothermus hydrogenoformans
  2dzv-assembly2_B  TM=5.032E-01  e=8.734E-01  Pyrococcus furiosus
  5k9x-assembly1_A  TM=4.065E-01  e=7.366E-01  Legionella pneumophila subsp. pneumophila str. Philadelphia 1

Secondary structure (DSSP, 8-state):
----PPPHHHHHHHS------TTSSSSHHHHHHHHHTTSS-GGG-HHHHH-GGGHHHHHHHHHHT--SEEEEEEE-SS-EEEEEEE--SSTTTSPPPSPPP-EEEEETTS-HHHHHHHHHHHHH-EEEETTEEEE--EEEEE-SS--HHHHHHHHHHHHHH--S-EEEE-S-HHHHHHHHHHH-TTS-BPEEEEE-TTTHHHHHHHHHHHT--EEEE-TT-HHHHHHHHHIIIIIS----EEEE-----STTHHHHHHHHHHHHHHHHHHS--GGG-S-B---GGGHHHH--S-HHHHHHHHHH-

pLDDT: mean 94.9, std 4.65, range [55.59, 98.88]

Sequence (305 aa):
MPWKPPAPIDVYQLLPKTNCGKCGEANCMAFAVRLISLEVKLEDCPPLIEEDRFRESYEKLRKLLLPPVKEVELRSPKRSIKIGGKYVLFRHELKYHNPTAIAIDVDDSMEVEVLTRRAQIIEGFEYEYVGQKLKLDAIAVRSVTGDLKKFAKAVSVVAENSSLPLILCSTNPALVEAALEVLGPPYHRPLIYAATKDNWREMAEIAKRFDVPLAIAAPGDLDMLVSLAKTLSEGMGLEELVLDPGCLVGPGGLSYTVKAYSWLRYKAAYDLWKYAGYPLLATPISVWTQMSGDPRDVMWWEAIL

Radius of gyration: 21.03 Å; Cα contacts (8 Å, |Δi|>4): 566; chains: 1; bounding box: 55×47×58 Å

InterPro domains:
  IPR007202 4Fe-4S domain [PF04060] (15-47)
  IPR007202 4Fe-4S domain [PS51656] (1-63)
  IPR011005 Dihydropteroate synthase-like superfamily [G3DSA:3.20.20.20] (6-304)
  IPR011005 Dihydropteroate synthase-like superfamily [SSF51717] (146-291)
  IPR016041 CO dehydrogenase/acetyl-CoA synthase delta subunit, TIM barrel [PF03599] (72-290)
  IPR051069 Acetyl-CoA decarbonylase/synthase complex subunit [PTHR36214] (8-303)